Protein AF-A0A356IWR2-F1 (afdb_monomer)

Sequence (362 aa):
PGALGSLYVEGETPTMGATTPDGEPFHFGASISSNVINQALHAAHEAGVTTMDISPGFYANATPDGIAVYTPADSEIDSADQIGMRIEPASAPYIKLMPADGAAGVFAWYDVKLTFDLYKAEWGEYRTLFGVTFNLEVPFEVNSTEDGFLSIGIEQLPIIYITETDATGMILLPPGFINSTLDFFMPAVMPRLAEKLKVVPLPRIYEHTLYMRDFWIAGSGNNNLSLAGDLIPVSVTQAAAAPSTTVEDVVTEDVTVEVESVNELGVVTSNAVTVNNGEVTIDIDGLNPNPDLGFLEYRYRVDGGGWSIWKRRDEIRLSRLLAGEHNVEVCSRTPLLKRELS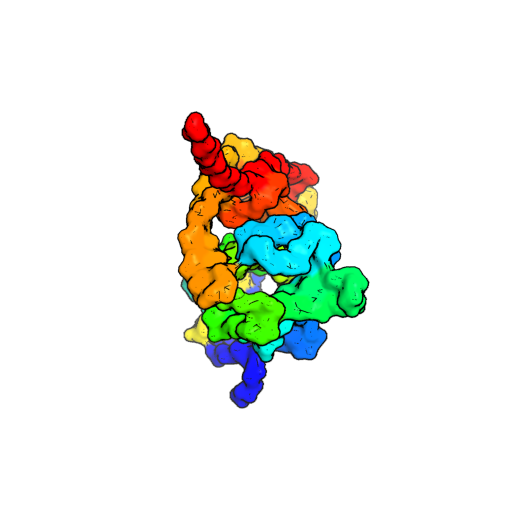CPVVTFTTEVAQEATEEATE

Structure (mmCIF, N/CA/C/O backbone):
data_AF-A0A356IWR2-F1
#
_entry.id   AF-A0A356IWR2-F1
#
loop_
_atom_site.group_PDB
_atom_site.id
_atom_site.type_symbol
_atom_site.label_atom_id
_atom_site.label_alt_id
_atom_site.label_comp_id
_atom_site.label_asym_id
_atom_site.label_entity_id
_atom_site.label_seq_id
_atom_site.pdbx_PDB_ins_code
_atom_site.Cartn_x
_atom_site.Cartn_y
_atom_site.Cartn_z
_atom_site.occupancy
_atom_site.B_iso_or_equiv
_atom_site.auth_seq_id
_atom_site.auth_comp_id
_atom_site.auth_asym_id
_atom_site.auth_atom_id
_atom_site.pdbx_PDB_model_num
ATOM 1 N N . PRO A 1 1 ? -14.595 -26.206 -10.126 1.00 36.72 1 PRO A N 1
ATOM 2 C CA . PRO A 1 1 ? -15.740 -25.353 -9.736 1.00 36.72 1 PRO A CA 1
ATOM 3 C C . PRO A 1 1 ? -16.051 -25.495 -8.236 1.00 36.72 1 PRO A C 1
ATOM 5 O O . PRO A 1 1 ? -16.449 -26.571 -7.804 1.00 36.72 1 PRO A O 1
ATOM 8 N N . GLY A 1 2 ? -15.841 -24.416 -7.472 1.00 43.62 2 GLY A N 1
ATOM 9 C CA . GLY A 1 2 ? -16.416 -24.239 -6.134 1.00 43.62 2 GLY A CA 1
ATOM 10 C C . GLY A 1 2 ? -15.620 -24.803 -4.954 1.00 43.62 2 GLY A C 1
ATOM 11 O O . GLY A 1 2 ? -16.136 -25.653 -4.241 1.00 43.62 2 GLY A O 1
ATOM 12 N N . ALA A 1 3 ? -14.408 -24.301 -4.709 1.00 37.72 3 ALA A N 1
ATOM 13 C CA . ALA A 1 3 ? -13.917 -24.192 -3.335 1.00 37.72 3 ALA A CA 1
ATOM 14 C C . ALA A 1 3 ? -14.179 -22.747 -2.891 1.00 37.72 3 ALA A C 1
ATOM 16 O O . ALA A 1 3 ? -13.686 -21.809 -3.519 1.00 37.72 3 ALA A O 1
ATOM 17 N N . LEU A 1 4 ? -15.035 -22.579 -1.882 1.00 45.06 4 LEU A N 1
ATOM 18 C CA . LEU A 1 4 ? -15.324 -21.297 -1.241 1.00 45.06 4 LEU A CA 1
ATOM 19 C C . LEU A 1 4 ? -14.024 -20.800 -0.596 1.00 45.06 4 LEU A C 1
ATOM 21 O O . LEU A 1 4 ? -13.611 -21.340 0.423 1.00 45.06 4 LEU A O 1
ATOM 25 N N . GLY A 1 5 ? -13.346 -19.837 -1.218 1.00 50.41 5 GLY A N 1
ATOM 26 C CA . GLY A 1 5 ? -12.184 -19.192 -0.602 1.00 50.41 5 GLY A CA 1
ATOM 27 C C . GLY A 1 5 ? -11.155 -18.605 -1.562 1.00 50.41 5 GLY A C 1
ATOM 28 O O . GLY A 1 5 ? -10.452 -17.688 -1.169 1.00 50.41 5 GLY A O 1
ATOM 29 N N . SER A 1 6 ? -11.073 -19.055 -2.819 1.00 57.19 6 SER A N 1
ATOM 30 C CA . SER A 1 6 ? -10.244 -18.374 -3.828 1.00 57.19 6 SER A CA 1
ATOM 31 C C . SER A 1 6 ? -11.121 -17.843 -4.954 1.00 57.19 6 SER A C 1
ATOM 33 O O . SER A 1 6 ? -11.897 -18.589 -5.558 1.00 57.19 6 SER A O 1
ATOM 35 N N . LEU A 1 7 ? -11.028 -16.540 -5.232 1.00 70.81 7 LEU A N 1
ATOM 36 C CA . LEU A 1 7 ? -11.689 -15.957 -6.394 1.00 70.81 7 LEU A CA 1
ATOM 37 C C . LEU A 1 7 ? -11.031 -16.534 -7.654 1.00 70.81 7 LEU A C 1
ATOM 39 O O . LEU A 1 7 ? -9.904 -16.174 -8.000 1.00 70.81 7 LEU A O 1
ATOM 43 N N . TYR A 1 8 ? -11.735 -17.448 -8.318 1.00 78.69 8 TYR A N 1
ATOM 44 C CA . TYR A 1 8 ? -11.334 -18.000 -9.606 1.00 78.69 8 TYR A CA 1
ATOM 45 C C . TYR A 1 8 ? -11.965 -17.199 -10.741 1.00 78.69 8 TYR A C 1
ATOM 47 O O . TYR A 1 8 ? -13.183 -17.017 -10.777 1.00 78.69 8 TYR A O 1
ATOM 55 N N . VAL A 1 9 ? -11.139 -16.781 -11.695 1.00 76.69 9 VAL A N 1
ATOM 56 C CA . VAL A 1 9 ? -11.573 -16.125 -12.929 1.00 76.69 9 VAL A CA 1
ATOM 57 C C . VAL A 1 9 ? -11.125 -16.976 -14.113 1.00 76.69 9 VAL A C 1
ATOM 59 O O . VAL A 1 9 ? -9.930 -17.213 -14.308 1.00 76.69 9 VAL A O 1
ATOM 62 N N . GLU A 1 10 ? -12.086 -17.456 -14.900 1.00 74.56 10 GLU A N 1
ATOM 63 C CA . GLU A 1 10 ? -11.797 -18.146 -16.157 1.00 74.56 10 GLU A CA 1
ATOM 64 C C . GLU A 1 10 ? -11.178 -17.161 -17.157 1.00 74.56 10 GLU A C 1
ATOM 66 O O . GLU A 1 10 ? -11.626 -16.022 -17.291 1.00 74.56 10 GLU A O 1
ATOM 71 N N . GLY A 1 11 ? -10.134 -17.590 -17.860 1.00 69.56 11 GLY A N 1
ATOM 72 C CA . GLY A 1 11 ? -9.541 -16.795 -18.925 1.00 69.56 11 GLY A CA 1
ATOM 73 C C . GLY A 1 11 ? -8.260 -17.407 -19.467 1.00 69.56 11 GLY A C 1
ATOM 74 O O . GLY A 1 11 ? -7.643 -18.274 -18.846 1.00 69.56 11 GLY A O 1
ATOM 75 N N . GLU A 1 12 ? -7.867 -16.946 -20.646 1.00 74.69 12 GLU A N 1
ATOM 76 C CA . GLU A 1 12 ? -6.704 -17.457 -21.366 1.00 74.69 12 GLU A CA 1
ATOM 77 C C . GLU A 1 12 ? -5.400 -16.837 -20.846 1.00 74.69 12 GLU A C 1
ATOM 79 O O . GLU A 1 12 ? -5.387 -15.752 -20.257 1.00 74.69 12 GLU A O 1
ATOM 84 N N . THR A 1 13 ? -4.283 -17.531 -21.063 1.00 76.00 13 THR A N 1
ATOM 85 C CA . THR A 1 13 ? -2.954 -16.936 -20.894 1.00 76.00 13 THR A CA 1
ATOM 86 C C . THR A 1 13 ? -2.694 -16.001 -22.076 1.00 76.00 13 THR A C 1
ATOM 88 O O . THR A 1 13 ? -2.768 -16.457 -23.219 1.00 76.00 13 THR A O 1
ATOM 91 N N . PRO A 1 14 ? -2.394 -14.713 -21.846 1.00 79.50 14 PRO A N 1
ATOM 92 C CA . PRO A 1 14 ? -2.173 -13.770 -22.929 1.00 79.50 14 PRO A CA 1
ATOM 93 C C . PRO A 1 14 ? -0.896 -14.114 -23.701 1.00 79.50 14 PRO A C 1
ATOM 95 O O . PRO A 1 14 ? 0.099 -14.575 -23.137 1.00 79.50 14 PRO A O 1
ATOM 98 N N . THR A 1 15 ? -0.908 -13.855 -25.006 1.00 78.88 15 THR A N 1
ATOM 99 C CA . THR A 1 15 ? 0.301 -13.904 -25.829 1.00 78.88 15 THR A CA 1
ATOM 100 C C . THR A 1 15 ? 1.113 -12.633 -25.622 1.00 78.88 15 THR A C 1
ATOM 102 O O . THR A 1 15 ? 0.621 -11.541 -25.901 1.00 78.88 15 THR A O 1
ATOM 105 N N . MET A 1 16 ? 2.364 -12.774 -25.187 1.00 76.94 16 MET A N 1
ATOM 106 C CA . MET A 1 16 ? 3.299 -11.653 -25.082 1.00 76.94 16 MET A CA 1
ATOM 107 C C . MET A 1 16 ? 4.027 -11.464 -26.417 1.00 76.94 16 MET A C 1
ATOM 109 O O . MET A 1 16 ? 4.630 -12.404 -26.938 1.00 76.94 16 MET A O 1
ATOM 113 N N . GLY A 1 17 ? 3.932 -10.259 -26.983 1.00 79.88 17 GLY A N 1
ATOM 114 C CA . GLY A 1 17 ? 4.703 -9.845 -28.157 1.00 79.88 17 GLY A CA 1
ATOM 115 C C . GLY A 1 17 ? 6.123 -9.405 -27.787 1.00 79.88 17 GLY A C 1
ATOM 116 O O . GLY A 1 17 ? 6.643 -9.776 -26.741 1.00 79.88 17 GLY A O 1
ATOM 117 N N . ALA A 1 18 ? 6.742 -8.591 -28.645 1.00 83.25 18 ALA A N 1
ATOM 118 C CA . ALA A 1 18 ? 8.013 -7.914 -28.349 1.00 83.25 18 ALA A CA 1
ATOM 119 C C . ALA A 1 18 ? 7.822 -6.446 -27.919 1.00 83.25 18 ALA A C 1
ATOM 121 O O . ALA A 1 18 ? 8.801 -5.732 -27.712 1.00 83.25 18 ALA A O 1
ATOM 122 N N . THR A 1 19 ? 6.569 -5.991 -27.846 1.00 86.00 19 THR A N 1
ATOM 123 C CA . THR A 1 19 ? 6.192 -4.610 -27.546 1.00 86.00 19 THR A CA 1
ATOM 124 C C . THR A 1 19 ? 5.038 -4.562 -26.552 1.00 86.00 19 THR A C 1
ATOM 126 O O . THR A 1 19 ? 4.210 -5.480 -26.529 1.00 86.00 19 THR A O 1
ATOM 129 N N . THR A 1 20 ? 4.972 -3.500 -25.751 1.00 83.94 20 THR A N 1
ATOM 130 C CA . THR A 1 20 ? 3.831 -3.188 -24.876 1.00 83.94 20 THR A CA 1
ATOM 131 C C . THR A 1 20 ? 2.566 -2.902 -25.707 1.00 83.94 20 THR A C 1
ATOM 133 O O . THR A 1 20 ? 2.664 -2.778 -26.938 1.00 83.94 20 THR A O 1
ATOM 136 N N . PRO A 1 21 ? 1.370 -2.796 -25.089 1.00 82.94 21 PRO A N 1
ATOM 137 C CA . PRO A 1 21 ? 0.151 -2.376 -25.790 1.00 82.94 21 PRO A CA 1
ATOM 138 C C . PRO A 1 21 ? 0.296 -1.034 -26.524 1.00 82.94 21 PRO A C 1
ATOM 140 O O . PRO A 1 21 ? -0.268 -0.873 -27.605 1.00 82.94 21 PRO A O 1
ATOM 143 N N . ASP A 1 22 ? 1.124 -0.133 -25.990 1.00 83.38 22 ASP A N 1
ATOM 144 C CA . ASP A 1 22 ? 1.430 1.175 -26.582 1.00 83.38 22 ASP A CA 1
ATOM 145 C C . ASP A 1 22 ? 2.528 1.124 -27.660 1.00 83.38 22 ASP A C 1
ATOM 147 O O . ASP A 1 22 ? 2.861 2.136 -28.276 1.00 83.38 22 ASP A O 1
ATOM 151 N N . GLY A 1 23 ? 3.077 -0.062 -27.939 1.00 84.12 23 GLY A N 1
ATOM 152 C CA . GLY A 1 23 ? 4.067 -0.281 -28.994 1.00 84.12 23 GLY A CA 1
ATOM 153 C C . GLY A 1 23 ? 5.524 -0.102 -28.561 1.00 84.12 23 GLY A C 1
ATOM 154 O O . GLY A 1 23 ? 6.414 -0.180 -29.409 1.00 84.12 23 GLY A O 1
ATOM 155 N N . GLU A 1 24 ? 5.796 0.080 -27.268 1.00 85.06 24 GLU A N 1
ATOM 156 C CA . GLU A 1 24 ? 7.160 0.231 -26.755 1.00 85.06 24 GLU A CA 1
ATOM 157 C C . GLU A 1 24 ? 7.890 -1.119 -26.730 1.00 85.06 24 GLU A C 1
ATOM 159 O O . GLU A 1 24 ? 7.362 -2.085 -26.177 1.00 85.06 24 GLU A O 1
ATOM 164 N N . PRO A 1 25 ? 9.101 -1.238 -27.300 1.00 87.31 25 PRO A N 1
ATOM 165 C CA . PRO A 1 25 ? 9.865 -2.478 -27.241 1.00 87.31 25 PRO A CA 1
ATOM 166 C C . PRO A 1 25 ? 10.359 -2.765 -25.817 1.00 87.31 25 PRO A C 1
ATOM 168 O O . PRO A 1 25 ? 10.735 -1.848 -25.087 1.00 87.31 25 PRO A O 1
ATOM 171 N N . PHE A 1 26 ? 10.420 -4.047 -25.451 1.00 87.31 26 PHE A N 1
ATOM 172 C CA . PHE A 1 26 ? 10.947 -4.497 -24.158 1.00 87.31 26 PHE A CA 1
ATOM 173 C C . PHE A 1 26 ? 11.916 -5.676 -24.302 1.00 87.31 26 PHE A C 1
ATOM 175 O O . PHE A 1 26 ? 11.834 -6.463 -25.248 1.00 87.31 26 PHE A O 1
ATOM 182 N N . HIS A 1 27 ? 12.825 -5.838 -23.337 1.00 85.44 27 HIS A N 1
ATOM 183 C CA . HIS A 1 27 ? 13.761 -6.970 -23.307 1.00 85.44 27 HIS A CA 1
ATOM 184 C C . HIS A 1 27 ? 13.149 -8.247 -22.725 1.00 85.44 27 HIS A C 1
ATOM 186 O O . HIS A 1 27 ? 13.526 -9.349 -23.129 1.00 85.44 27 HIS A O 1
ATOM 192 N N . PHE A 1 28 ? 12.222 -8.120 -21.775 1.00 84.00 28 PHE A N 1
ATOM 193 C CA . PHE A 1 28 ? 11.491 -9.256 -21.222 1.00 84.00 28 PHE A CA 1
ATOM 194 C C . PHE A 1 28 ? 10.047 -8.884 -20.882 1.00 84.00 28 PHE A C 1
ATOM 196 O O . PHE A 1 28 ? 9.749 -7.746 -20.520 1.00 84.00 28 PHE A O 1
ATOM 203 N N . GLY A 1 29 ? 9.163 -9.876 -20.981 1.00 82.25 29 GLY A N 1
ATOM 204 C CA . GLY A 1 29 ? 7.764 -9.766 -20.599 1.00 82.25 29 GLY A CA 1
ATOM 205 C C . GLY A 1 29 ? 7.326 -10.995 -19.810 1.00 82.25 29 GLY A C 1
ATOM 206 O O . GLY A 1 29 ? 7.723 -12.117 -20.132 1.00 82.25 29 GLY A O 1
ATOM 207 N N . ALA A 1 30 ? 6.516 -10.789 -18.778 1.00 80.69 30 ALA A N 1
ATOM 208 C CA . ALA A 1 30 ? 5.928 -11.847 -17.966 1.00 80.69 30 ALA A CA 1
ATOM 209 C C . ALA A 1 30 ? 4.434 -11.586 -17.764 1.00 80.69 30 ALA A C 1
ATOM 211 O O . ALA A 1 30 ? 4.002 -10.441 -17.709 1.00 80.69 30 ALA A O 1
ATOM 212 N N . SER A 1 31 ? 3.649 -12.652 -17.630 1.00 83.88 31 SER A N 1
ATOM 213 C CA . SER A 1 31 ? 2.225 -12.567 -17.315 1.00 83.88 31 SER A CA 1
ATOM 214 C C . SER A 1 31 ? 1.910 -13.489 -16.146 1.00 83.88 31 SER A C 1
ATOM 216 O O . SER A 1 31 ? 2.240 -14.676 -16.184 1.00 83.88 31 SER A O 1
ATOM 218 N N . ILE A 1 32 ? 1.264 -12.946 -15.118 1.00 82.88 32 ILE A N 1
ATOM 219 C CA . ILE A 1 32 ? 0.886 -13.661 -13.898 1.00 82.88 32 ILE A CA 1
ATOM 220 C C . ILE A 1 32 ? -0.639 -13.686 -13.810 1.00 82.88 32 ILE A C 1
ATOM 222 O O . ILE A 1 32 ? -1.283 -12.640 -13.806 1.00 82.88 32 ILE A O 1
ATOM 226 N N . SER A 1 33 ? -1.231 -14.878 -13.718 1.00 85.69 33 SER A N 1
ATOM 227 C CA . SER A 1 33 ? -2.680 -15.005 -13.544 1.00 85.69 33 SER A CA 1
ATOM 228 C C . SER A 1 33 ? -3.095 -14.623 -12.123 1.00 85.69 33 SER A C 1
ATOM 230 O O . SER A 1 33 ? -2.482 -15.069 -11.148 1.00 85.69 33 SER A O 1
ATOM 232 N N . SER A 1 34 ? -4.193 -13.876 -11.999 1.00 86.06 34 SER A N 1
ATOM 233 C CA . SER A 1 34 ? -4.833 -13.566 -10.716 1.00 86.06 34 SER A CA 1
ATOM 234 C C . SER A 1 34 ? -5.193 -14.830 -9.935 1.00 86.06 34 SER A C 1
ATOM 236 O O . SER A 1 34 ? -5.109 -14.835 -8.712 1.00 86.06 34 SER A O 1
ATOM 238 N N . ASN A 1 35 ? -5.493 -15.937 -10.625 1.00 85.19 35 ASN A N 1
ATOM 239 C CA . ASN A 1 35 ? -5.788 -17.219 -9.988 1.00 85.19 35 ASN A CA 1
ATOM 240 C C . ASN A 1 35 ? -4.599 -17.754 -9.184 1.00 85.19 35 ASN A C 1
ATOM 242 O O . ASN A 1 35 ? -4.799 -18.307 -8.109 1.00 85.19 35 ASN A O 1
ATOM 246 N N . VAL A 1 36 ? -3.368 -17.582 -9.680 1.00 82.00 36 VAL A N 1
ATOM 247 C CA . VAL A 1 36 ? -2.158 -18.025 -8.967 1.00 82.00 36 VAL A CA 1
ATOM 248 C C . VAL A 1 36 ? -1.978 -17.211 -7.688 1.00 82.00 36 VAL A C 1
ATOM 250 O O . VAL A 1 36 ? -1.680 -17.770 -6.634 1.00 82.00 36 VAL A O 1
ATOM 253 N N . ILE A 1 37 ? -2.220 -15.901 -7.763 1.00 81.50 37 ILE A N 1
ATOM 254 C CA . ILE A 1 37 ? -2.133 -15.004 -6.606 1.00 81.50 37 ILE A CA 1
ATOM 255 C C . ILE A 1 37 ? -3.228 -15.353 -5.587 1.00 81.50 37 ILE A C 1
ATOM 257 O O . ILE A 1 37 ? -2.935 -15.541 -4.410 1.00 81.50 37 ILE A O 1
ATOM 261 N N . ASN A 1 38 ? -4.469 -15.544 -6.039 1.00 85.38 38 ASN A N 1
ATOM 262 C CA . ASN A 1 38 ? -5.598 -15.905 -5.179 1.00 85.38 38 ASN A CA 1
ATOM 263 C C . ASN A 1 38 ? -5.434 -17.289 -4.536 1.00 85.38 38 ASN A C 1
ATOM 265 O O . ASN A 1 38 ? -5.840 -17.483 -3.394 1.00 85.38 38 ASN A O 1
ATOM 269 N N . GLN A 1 39 ? -4.800 -18.244 -5.219 1.00 83.25 39 GLN A N 1
ATOM 270 C CA . GLN A 1 39 ? -4.442 -19.537 -4.627 1.00 83.25 39 GLN A CA 1
ATOM 271 C C . GLN A 1 39 ? -3.374 -19.393 -3.538 1.00 83.25 39 GLN A C 1
ATOM 273 O O . GLN A 1 39 ? -3.481 -20.039 -2.498 1.00 83.25 39 GLN A O 1
ATOM 278 N N . ALA A 1 40 ? -2.370 -18.537 -3.747 1.00 79.62 40 ALA A N 1
ATOM 279 C CA . ALA A 1 40 ? -1.350 -18.271 -2.736 1.00 79.62 40 ALA A CA 1
ATOM 280 C C . ALA A 1 40 ? -1.943 -17.587 -1.492 1.00 79.62 40 ALA A C 1
ATOM 282 O O . ALA A 1 40 ? -1.641 -17.997 -0.372 1.00 79.62 40 ALA A O 1
ATOM 283 N N . LEU A 1 41 ? -2.823 -16.597 -1.680 1.00 81.12 41 LEU A N 1
ATOM 284 C CA . LEU A 1 41 ? -3.536 -15.927 -0.585 1.00 81.12 41 LEU A CA 1
ATOM 285 C C . LEU A 1 41 ? -4.434 -16.898 0.188 1.00 81.12 41 LEU A C 1
ATOM 287 O O . LEU A 1 41 ? -4.432 -16.894 1.418 1.00 81.12 41 LEU A O 1
ATOM 291 N N . HIS A 1 42 ? -5.137 -17.779 -0.523 1.00 83.50 42 HIS A N 1
ATOM 292 C CA . HIS A 1 42 ? -5.945 -18.822 0.096 1.00 83.50 42 HIS A CA 1
ATOM 293 C C . HIS A 1 42 ? -5.100 -19.789 0.936 1.00 83.50 42 HIS A C 1
ATOM 295 O O . HIS A 1 42 ? -5.423 -20.030 2.095 1.00 83.50 42 HIS A O 1
ATOM 301 N N . ALA A 1 43 ? -3.973 -20.269 0.405 1.00 79.75 43 ALA A N 1
ATOM 302 C CA . ALA A 1 43 ? -3.065 -21.137 1.154 1.00 79.75 43 ALA A CA 1
ATOM 303 C C . ALA A 1 43 ? -2.461 -20.436 2.388 1.00 79.75 43 ALA A C 1
ATOM 305 O O . ALA A 1 43 ? -2.299 -21.058 3.436 1.00 79.75 43 ALA A O 1
ATOM 306 N N . ALA A 1 44 ? -2.147 -19.139 2.289 1.00 77.62 44 ALA A N 1
ATOM 307 C CA . ALA A 1 44 ? -1.665 -18.349 3.423 1.00 77.62 44 ALA A CA 1
ATOM 308 C C . ALA A 1 44 ? -2.737 -18.206 4.518 1.00 77.62 44 ALA A C 1
ATOM 310 O O . ALA A 1 44 ? -2.423 -18.304 5.705 1.00 77.62 44 ALA A O 1
ATOM 311 N N . HIS A 1 45 ? -3.998 -18.018 4.123 1.00 82.81 45 HIS A N 1
ATOM 312 C CA . HIS A 1 45 ? -5.131 -17.992 5.044 1.00 82.81 45 HIS A CA 1
ATOM 313 C C . HIS A 1 45 ? -5.330 -19.339 5.749 1.00 82.81 45 HIS A C 1
ATOM 315 O O . HIS A 1 45 ? -5.392 -19.372 6.976 1.00 82.81 45 HIS A O 1
ATOM 321 N N . GLU A 1 46 ? -5.333 -20.453 5.009 1.00 83.12 46 GLU A N 1
ATOM 322 C CA . GLU A 1 46 ? -5.444 -21.798 5.599 1.00 83.12 46 GLU A CA 1
ATOM 323 C C . GLU A 1 46 ? -4.287 -22.123 6.557 1.00 83.12 46 GLU A C 1
ATOM 325 O O . GLU A 1 46 ? -4.462 -22.855 7.530 1.00 83.12 46 GLU A O 1
ATOM 330 N N . ALA A 1 47 ? -3.106 -21.551 6.314 1.00 80.62 47 ALA A N 1
ATOM 331 C CA . ALA A 1 47 ? -1.952 -21.674 7.196 1.00 80.62 47 ALA A CA 1
ATOM 332 C C . ALA A 1 47 ? -2.025 -20.778 8.453 1.00 80.62 47 ALA A C 1
ATOM 334 O O . ALA A 1 47 ? -1.097 -20.804 9.261 1.00 80.62 47 ALA A O 1
ATOM 335 N N . GLY A 1 48 ? -3.083 -19.974 8.620 1.00 77.88 48 GLY A N 1
ATOM 336 C CA . GLY A 1 48 ? -3.240 -19.043 9.743 1.00 77.88 48 GLY A CA 1
ATOM 337 C C . GLY A 1 48 ? -2.341 -17.806 9.656 1.00 77.88 48 GLY A C 1
ATOM 338 O O . GLY A 1 48 ? -2.159 -17.101 10.640 1.00 77.88 48 GLY A O 1
ATOM 339 N N . VAL A 1 49 ? -1.755 -17.509 8.491 1.00 76.31 49 VAL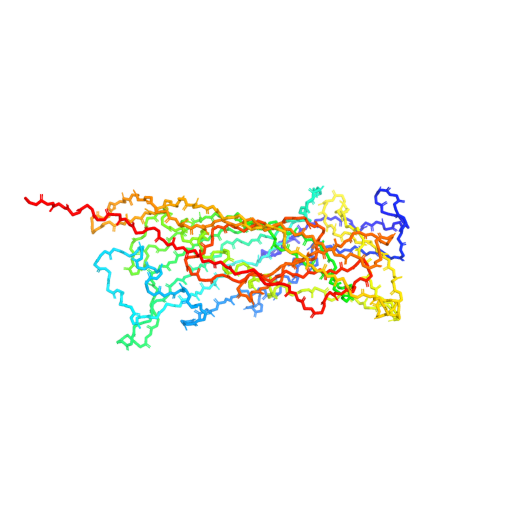 A N 1
ATOM 340 C CA . VAL A 1 49 ? -0.874 -16.334 8.324 1.00 76.31 49 VAL A CA 1
ATOM 341 C C . VAL A 1 49 ? -1.674 -15.029 8.347 1.00 76.31 49 VAL A C 1
ATOM 343 O O . VAL A 1 49 ? -1.133 -13.966 8.639 1.00 76.31 49 VAL A O 1
ATOM 346 N N . THR A 1 50 ? -2.965 -15.102 8.032 1.00 73.00 50 THR A N 1
ATOM 347 C CA . THR A 1 50 ? -3.841 -13.933 7.951 1.00 73.00 50 THR A CA 1
ATOM 348 C C . THR A 1 50 ? -4.493 -13.557 9.284 1.00 73.00 50 THR A C 1
ATOM 350 O O . THR A 1 50 ? -5.173 -12.541 9.344 1.00 73.00 50 THR A O 1
ATOM 353 N N . THR A 1 51 ? -4.330 -14.358 10.340 1.00 76.69 51 THR A N 1
ATOM 354 C CA . THR A 1 51 ? -4.761 -13.993 11.699 1.00 76.69 51 THR A CA 1
ATOM 355 C C . THR A 1 51 ? -3.658 -13.198 12.388 1.00 76.69 51 THR A C 1
ATOM 357 O O . THR A 1 51 ? -2.483 -13.555 12.270 1.00 76.69 51 THR A O 1
ATOM 360 N N . MET A 1 52 ? -4.008 -12.133 13.108 1.00 72.38 52 MET A N 1
ATOM 361 C CA . MET A 1 52 ? -3.029 -11.297 13.812 1.00 72.38 52 MET A CA 1
ATOM 362 C C . MET A 1 52 ? -3.487 -10.986 15.231 1.00 72.38 52 MET A C 1
ATOM 364 O O . MET A 1 52 ? -4.581 -10.464 15.411 1.00 72.38 52 MET A O 1
ATOM 368 N N . ASP A 1 53 ? -2.602 -11.212 16.201 1.00 71.38 53 ASP A N 1
ATOM 369 C CA . ASP A 1 53 ? -2.771 -10.783 17.589 1.00 71.38 53 ASP A CA 1
ATOM 370 C C . ASP A 1 53 ? -1.771 -9.669 17.893 1.00 71.38 53 ASP A C 1
ATOM 372 O O . ASP A 1 53 ? -0.556 -9.838 17.747 1.00 71.38 53 ASP A O 1
ATOM 376 N N . ILE A 1 54 ? -2.278 -8.515 18.312 1.00 66.50 54 ILE A N 1
ATOM 377 C CA . ILE A 1 54 ? -1.484 -7.356 18.703 1.00 66.50 54 ILE A CA 1
ATOM 378 C C . ILE A 1 54 ? -1.597 -7.189 20.212 1.00 66.50 54 ILE A C 1
ATOM 380 O O . ILE A 1 54 ? -2.641 -6.817 20.746 1.00 66.50 54 ILE A O 1
ATOM 384 N N . SER A 1 55 ? -0.493 -7.470 20.898 1.00 61.50 55 SER A N 1
ATOM 385 C CA . SER A 1 55 ? -0.384 -7.281 22.340 1.00 61.50 55 SER A CA 1
ATOM 386 C C . SER A 1 55 ? -0.300 -5.793 22.735 1.00 61.50 55 SER A C 1
ATOM 388 O O . SER A 1 55 ? 0.210 -4.975 21.959 1.00 61.50 55 SER A O 1
ATOM 390 N N . PRO A 1 56 ? -0.723 -5.449 23.964 1.00 57.75 56 PRO A N 1
ATOM 391 C CA . PRO A 1 56 ? -0.594 -4.108 24.531 1.00 57.75 56 PRO A CA 1
ATOM 392 C C . PRO A 1 56 ? 0.847 -3.584 24.501 1.00 57.75 56 PRO A C 1
ATOM 394 O O . PRO A 1 56 ? 1.800 -4.333 24.724 1.00 57.75 56 PRO A O 1
ATOM 397 N N . GLY A 1 57 ? 1.009 -2.286 24.225 1.00 48.50 57 GLY A N 1
ATOM 398 C CA . GLY A 1 57 ? 2.316 -1.617 24.147 1.00 48.50 57 GLY A CA 1
ATOM 399 C C . GLY A 1 57 ? 3.036 -1.736 22.796 1.00 48.50 57 GLY A C 1
ATOM 400 O O . GLY A 1 57 ? 4.102 -1.150 22.621 1.00 48.50 57 GLY A O 1
ATOM 401 N N . PHE A 1 58 ? 2.466 -2.452 21.818 1.00 49.03 58 PHE A N 1
ATOM 402 C CA . PHE A 1 58 ? 3.016 -2.533 20.456 1.00 49.03 58 PHE A CA 1
ATOM 403 C C . PHE A 1 58 ? 2.669 -1.313 19.576 1.00 49.03 58 PHE A C 1
ATOM 405 O O . PHE A 1 58 ? 3.356 -1.030 18.591 1.00 49.03 58 PHE A O 1
ATOM 412 N N . TYR A 1 59 ? 1.615 -0.580 19.939 1.00 49.66 59 TYR A N 1
ATOM 413 C CA . TYR A 1 59 ? 1.326 0.767 19.451 1.00 49.66 59 TYR A CA 1
ATOM 414 C C . TYR A 1 59 ? 1.432 1.725 20.634 1.00 49.66 59 TYR A C 1
ATOM 416 O O . TYR A 1 59 ? 0.661 1.609 21.582 1.00 49.66 59 TYR A O 1
ATOM 424 N N . ALA A 1 60 ? 2.367 2.675 20.567 1.00 49.44 60 ALA A N 1
ATOM 425 C CA . ALA A 1 60 ? 2.544 3.694 21.604 1.00 49.44 60 ALA A CA 1
ATOM 426 C C . ALA A 1 60 ? 1.302 4.590 21.774 1.00 49.44 60 ALA A C 1
ATOM 428 O O . ALA A 1 60 ? 1.116 5.165 22.839 1.00 49.44 60 ALA A O 1
ATOM 429 N N . ASN A 1 61 ? 0.441 4.647 20.750 1.00 48.75 61 ASN A N 1
ATOM 430 C CA . ASN A 1 61 ? -0.732 5.519 20.696 1.00 48.75 61 ASN A CA 1
ATOM 431 C C . ASN A 1 61 ? -2.061 4.761 20.906 1.00 48.75 61 ASN A C 1
ATOM 433 O O . ASN A 1 61 ? -3.112 5.388 20.965 1.00 48.75 61 ASN A O 1
ATOM 437 N N . ALA A 1 62 ? -2.042 3.424 21.030 1.00 54.03 62 ALA A N 1
ATOM 438 C CA . ALA A 1 62 ? -3.216 2.625 21.412 1.00 54.03 62 ALA A CA 1
ATOM 439 C C . ALA A 1 62 ? -3.299 2.520 22.944 1.00 54.03 62 ALA A C 1
ATOM 441 O O . ALA A 1 62 ? -3.224 1.433 23.522 1.00 54.03 62 ALA A O 1
ATOM 442 N N . THR A 1 63 ? -3.342 3.674 23.602 1.00 58.50 63 THR A N 1
ATOM 443 C CA . THR A 1 63 ? -3.427 3.784 25.059 1.00 58.50 63 THR A CA 1
ATOM 444 C C . THR A 1 63 ? -4.884 3.880 25.498 1.00 58.50 63 THR A C 1
ATOM 446 O O . THR A 1 63 ? -5.735 4.291 24.702 1.00 58.50 63 THR A O 1
ATOM 449 N N . PRO A 1 64 ? -5.182 3.559 26.769 1.00 57.94 64 PRO A N 1
ATOM 450 C CA . PRO A 1 64 ? -6.458 3.916 27.366 1.00 57.94 64 PRO A CA 1
ATOM 451 C C . PRO A 1 64 ? -6.794 5.386 27.132 1.00 57.94 64 PRO A C 1
ATOM 453 O O . PRO A 1 64 ? -7.901 5.644 26.711 1.00 57.94 64 PRO A O 1
ATOM 456 N N . ASP A 1 65 ? -5.841 6.318 27.251 1.00 56.56 65 ASP A N 1
ATOM 457 C CA . ASP A 1 65 ? -6.068 7.753 27.007 1.00 56.56 65 ASP A CA 1
ATOM 458 C C . ASP A 1 65 ? -6.470 8.073 25.551 1.00 56.56 65 ASP A C 1
ATOM 460 O O . ASP A 1 65 ? -7.330 8.919 25.311 1.00 56.56 65 ASP A O 1
ATOM 464 N N . GLY A 1 66 ? -5.896 7.368 24.568 1.00 54.03 66 GLY A N 1
ATOM 465 C CA . GLY A 1 66 ? -6.267 7.492 23.153 1.00 54.03 66 GLY A CA 1
ATOM 466 C C . GLY A 1 66 ? -7.647 6.909 22.833 1.00 54.03 66 GLY A C 1
ATOM 467 O O . GLY A 1 66 ? -8.290 7.348 21.884 1.00 54.03 66 GLY A O 1
ATOM 468 N N . ILE A 1 67 ? -8.121 5.953 23.639 1.00 54.19 67 ILE A N 1
ATOM 469 C CA . ILE A 1 67 ? -9.490 5.418 23.581 1.00 54.19 67 ILE A CA 1
ATOM 470 C C . ILE A 1 67 ? -10.432 6.188 24.530 1.00 54.19 67 ILE A C 1
ATOM 472 O O . ILE A 1 67 ? -11.641 6.192 24.314 1.00 54.19 67 ILE A O 1
ATOM 476 N N . ALA A 1 68 ? -9.893 6.907 25.520 1.00 49.34 68 ALA A N 1
ATOM 477 C CA . ALA A 1 68 ? -10.634 7.605 26.568 1.00 49.34 68 ALA A CA 1
ATOM 478 C C . ALA A 1 68 ? -11.373 8.841 26.056 1.00 49.34 68 ALA A C 1
ATOM 480 O O . ALA A 1 68 ? -12.390 9.233 26.623 1.00 49.34 68 ALA A O 1
ATOM 481 N N . VAL A 1 69 ? -10.921 9.402 24.929 1.00 46.75 69 VAL A N 1
ATOM 482 C CA . VAL A 1 69 ? -11.689 10.374 24.126 1.00 46.75 69 VAL A CA 1
ATOM 483 C C . VAL A 1 69 ? -13.071 9.812 23.743 1.00 46.75 69 VAL A C 1
ATOM 485 O O . VAL A 1 69 ? -14.003 10.566 23.471 1.00 46.75 69 VAL A O 1
ATOM 488 N N . TYR A 1 70 ? -13.218 8.485 23.749 1.00 49.56 70 TYR A N 1
ATOM 489 C CA . TYR A 1 70 ? -14.350 7.755 23.194 1.00 49.56 70 TYR A CA 1
ATOM 490 C C . TYR A 1 70 ? -15.037 6.819 24.209 1.00 49.56 70 TYR A C 1
ATOM 492 O O . TYR A 1 70 ? -16.000 6.133 23.860 1.00 49.56 70 TYR A O 1
ATOM 500 N N . THR A 1 71 ? -14.585 6.784 25.468 1.00 46.91 71 THR A N 1
ATOM 501 C CA . THR A 1 71 ? -15.263 6.056 26.551 1.00 46.91 71 THR A CA 1
ATOM 502 C C . THR A 1 71 ? -16.301 6.930 27.257 1.00 46.91 71 THR A C 1
ATOM 504 O O . THR A 1 71 ? -16.033 8.105 27.512 1.00 46.91 71 THR A O 1
ATOM 507 N N . PRO A 1 72 ? -17.461 6.376 27.656 1.00 49.16 72 PRO A N 1
ATOM 508 C CA . PRO A 1 72 ? -18.360 7.046 28.594 1.00 49.16 72 PRO A CA 1
ATOM 509 C C . PRO A 1 72 ? -17.613 7.443 29.877 1.00 49.16 72 PRO A C 1
ATOM 511 O O . PRO A 1 72 ? -16.715 6.722 30.309 1.00 49.16 72 PRO A O 1
ATOM 514 N N . ALA A 1 73 ? -18.018 8.548 30.512 1.00 46.62 73 ALA A N 1
ATOM 515 C CA . ALA A 1 73 ? -17.397 9.068 31.739 1.00 46.62 73 ALA A CA 1
ATOM 516 C C . ALA A 1 73 ? -17.356 8.056 32.908 1.00 46.62 73 ALA A C 1
ATOM 518 O O . ALA A 1 73 ? -16.549 8.213 33.820 1.00 46.62 73 ALA A O 1
ATOM 519 N N . ASP A 1 74 ? -18.182 7.008 32.846 1.00 51.16 74 ASP A N 1
ATOM 520 C CA . ASP A 1 74 ? -18.303 5.946 33.850 1.00 51.16 74 ASP A CA 1
ATOM 521 C C . ASP A 1 74 ? -17.654 4.617 33.417 1.00 51.16 74 ASP A C 1
ATOM 523 O O . ASP A 1 74 ? -17.891 3.573 34.028 1.00 51.16 74 ASP A O 1
ATOM 527 N N . SER A 1 75 ? -16.861 4.606 32.339 1.00 56.41 75 SER A N 1
ATOM 528 C CA . SER A 1 75 ? -16.153 3.388 31.943 1.00 56.41 75 SER A CA 1
ATOM 529 C C . SER A 1 75 ? -15.084 3.047 32.985 1.00 56.41 75 SER A C 1
ATOM 531 O O . SER A 1 75 ? -14.266 3.892 33.337 1.00 56.41 75 SER A O 1
ATOM 533 N N . GLU A 1 76 ? -15.055 1.801 33.464 1.00 61.06 76 GLU A N 1
ATOM 534 C CA . GLU A 1 76 ? -14.018 1.314 34.386 1.00 61.06 76 GLU A CA 1
ATOM 535 C C . GLU A 1 76 ? -12.651 1.129 33.686 1.00 61.06 76 GLU A C 1
ATOM 537 O O . GLU A 1 76 ? -11.937 0.184 34.004 1.00 61.06 76 GLU A O 1
ATOM 542 N N . ILE A 1 77 ? -12.305 1.913 32.665 1.00 66.00 77 ILE A N 1
ATOM 543 C CA . ILE A 1 77 ? -11.035 1.773 31.943 1.00 66.00 77 ILE A CA 1
ATOM 544 C C . ILE A 1 77 ? -10.050 2.782 32.525 1.00 66.00 77 ILE A C 1
ATOM 546 O O . ILE A 1 77 ? -10.195 3.987 32.327 1.00 66.00 77 ILE A O 1
ATOM 550 N N . ASP A 1 78 ? -9.048 2.284 33.243 1.00 65.25 78 ASP A N 1
ATOM 551 C CA . ASP A 1 78 ? -8.019 3.121 33.855 1.00 65.25 78 ASP A CA 1
ATOM 552 C C . ASP A 1 78 ? -6.847 3.347 32.890 1.00 65.25 78 ASP A C 1
ATOM 554 O O . ASP A 1 78 ? -6.525 2.506 32.050 1.00 65.25 78 ASP A O 1
ATOM 558 N N . SER A 1 79 ? -6.114 4.451 33.063 1.00 66.44 79 SER A N 1
ATOM 559 C CA . SER A 1 79 ? -4.906 4.749 32.271 1.00 66.44 79 SER A CA 1
ATOM 560 C C . SER A 1 79 ? -3.783 3.711 32.419 1.00 66.44 79 SER A C 1
ATOM 562 O O . SER A 1 79 ? -2.867 3.653 31.599 1.00 66.44 79 SER A O 1
ATOM 564 N N . ALA A 1 80 ? -3.858 2.867 33.453 1.00 68.50 80 ALA A N 1
ATOM 565 C CA . ALA A 1 80 ? -2.949 1.748 33.684 1.00 68.50 80 ALA A CA 1
ATOM 566 C C . ALA A 1 80 ? -3.354 0.453 32.951 1.00 68.50 80 ALA A C 1
ATOM 568 O O . ALA A 1 80 ? -2.569 -0.503 32.943 1.00 68.50 80 ALA A O 1
ATOM 569 N N . ASP A 1 81 ? -4.552 0.403 32.364 1.00 72.75 81 ASP A N 1
ATOM 570 C CA . ASP A 1 81 ? -5.052 -0.780 31.674 1.00 72.75 81 ASP A CA 1
ATOM 571 C C . ASP A 1 81 ? -4.373 -0.989 30.316 1.00 72.75 81 ASP A C 1
ATOM 573 O O . ASP A 1 81 ? -3.756 -0.103 29.721 1.00 72.75 81 ASP A O 1
ATOM 577 N N . GLN A 1 82 ? -4.468 -2.218 29.821 1.00 73.25 82 GLN A N 1
ATOM 578 C CA . GLN A 1 82 ? -3.771 -2.654 28.624 1.00 73.25 82 GLN A CA 1
ATOM 579 C C . GLN A 1 82 ? -4.755 -3.072 27.538 1.00 73.25 82 GLN A C 1
ATOM 581 O O . GLN A 1 82 ? -5.603 -3.931 27.763 1.00 73.25 82 GLN A O 1
ATOM 586 N N . ILE A 1 83 ? -4.609 -2.502 26.342 1.00 71.69 83 ILE A N 1
ATOM 587 C CA . ILE A 1 83 ? -5.510 -2.765 25.217 1.00 71.69 83 ILE A CA 1
ATOM 588 C C . ILE A 1 83 ? -4.787 -3.625 24.184 1.00 71.69 83 ILE A C 1
ATOM 590 O O . ILE A 1 83 ? -3.733 -3.259 23.660 1.00 71.69 83 ILE A O 1
ATOM 594 N N . GLY A 1 84 ? -5.343 -4.807 23.947 1.00 72.06 84 GLY A N 1
ATOM 595 C CA . GLY A 1 84 ? -4.964 -5.722 22.885 1.00 72.06 84 GLY A CA 1
ATOM 596 C C . GLY A 1 84 ? -5.938 -5.626 21.717 1.00 72.06 84 GLY A C 1
ATOM 597 O O . GLY A 1 84 ? -7.084 -5.198 21.861 1.00 72.06 84 GLY A O 1
ATOM 598 N N . MET A 1 85 ? -5.479 -6.041 20.546 1.00 75.88 85 MET A N 1
ATOM 599 C CA . MET A 1 85 ? -6.285 -6.063 19.332 1.00 75.88 85 MET A CA 1
ATOM 600 C C . MET A 1 85 ? -6.059 -7.380 18.609 1.00 75.88 85 MET A C 1
ATOM 602 O O . MET A 1 85 ? -4.931 -7.865 18.547 1.00 75.88 85 MET A O 1
ATOM 606 N N . ARG A 1 86 ? -7.110 -7.953 18.038 1.00 79.25 86 ARG A N 1
ATOM 607 C CA . ARG A 1 86 ? -7.034 -9.233 17.339 1.00 79.25 86 ARG A CA 1
ATOM 608 C C . ARG A 1 86 ? -7.851 -9.203 16.059 1.00 79.25 86 ARG A C 1
ATOM 610 O O . ARG A 1 86 ? -8.959 -8.676 16.032 1.00 79.25 86 ARG A O 1
ATOM 617 N N . ILE A 1 87 ? -7.258 -9.730 14.994 1.00 80.75 87 ILE A N 1
ATOM 618 C CA . ILE A 1 87 ? -7.831 -9.808 13.653 1.00 80.75 87 ILE A CA 1
ATOM 619 C C . ILE A 1 87 ? -8.039 -11.286 13.321 1.00 80.75 87 ILE A C 1
ATOM 621 O O . ILE A 1 87 ? -7.078 -12.041 13.153 1.00 80.75 87 ILE A O 1
ATOM 625 N N . GLU A 1 88 ? -9.304 -11.677 13.210 1.00 83.19 88 GLU A N 1
ATOM 626 C CA . GLU A 1 88 ? -9.788 -13.036 12.966 1.00 83.19 88 GLU A CA 1
ATOM 627 C C . GLU A 1 88 ? -10.645 -13.055 11.686 1.00 83.19 88 GLU A C 1
ATOM 629 O O . GLU A 1 88 ? -11.870 -12.953 11.724 1.00 83.19 88 GLU A O 1
ATOM 634 N N . PRO A 1 89 ? -10.018 -13.143 10.510 1.00 82.12 89 PRO A N 1
ATOM 635 C CA . PRO A 1 89 ? -10.731 -13.211 9.241 1.00 82.12 89 PRO A CA 1
ATOM 636 C C . PRO A 1 89 ? -11.493 -14.530 9.076 1.00 82.12 89 PRO A C 1
ATOM 638 O O . PRO A 1 89 ? -10.913 -15.603 9.244 1.00 82.12 89 PRO A O 1
ATOM 641 N N . ALA A 1 90 ? -12.764 -14.470 8.674 1.00 85.06 90 ALA A N 1
ATOM 642 C CA . ALA A 1 90 ? -13.550 -15.670 8.372 1.00 85.06 90 ALA A CA 1
ATOM 643 C C . ALA A 1 90 ? -13.293 -16.221 6.958 1.00 85.06 90 ALA A C 1
ATOM 645 O O . ALA A 1 90 ? -13.586 -17.385 6.681 1.00 85.06 90 ALA A O 1
ATOM 646 N N . SER A 1 91 ? -12.756 -1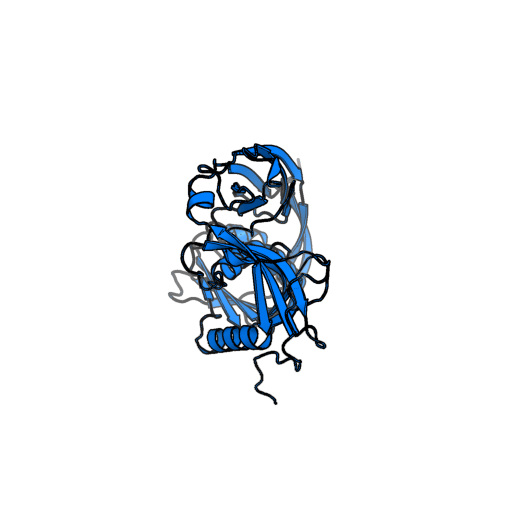5.391 6.058 1.00 83.75 91 SER A N 1
ATOM 647 C CA . SER A 1 91 ? -12.464 -15.764 4.675 1.00 83.75 91 SER A CA 1
ATOM 648 C C . SER A 1 91 ? -11.050 -15.367 4.253 1.00 83.75 91 SER A C 1
ATOM 650 O O . SER A 1 91 ? -10.420 -14.483 4.843 1.00 83.75 91 SER A O 1
ATOM 652 N N . ALA A 1 92 ? -10.537 -16.031 3.216 1.00 84.00 92 ALA A N 1
ATOM 653 C CA . ALA A 1 92 ? -9.254 -15.671 2.635 1.00 84.00 92 ALA A CA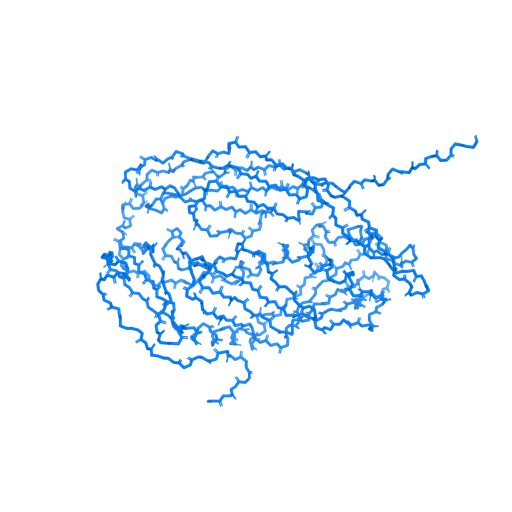 1
ATOM 654 C C . ALA A 1 92 ? -9.363 -14.355 1.844 1.00 84.00 92 ALA A C 1
ATOM 656 O O . ALA A 1 92 ? -10.351 -14.148 1.130 1.00 84.00 92 ALA A O 1
ATOM 657 N N . PRO A 1 93 ? -8.340 -13.488 1.907 1.00 85.38 93 PRO A N 1
ATOM 658 C CA . PRO A 1 93 ? -8.281 -12.326 1.041 1.00 85.38 93 PRO A CA 1
ATOM 659 C C . PRO A 1 93 ? -8.075 -12.745 -0.417 1.00 85.38 93 PRO A C 1
ATOM 661 O O . PRO A 1 93 ? -7.544 -13.820 -0.716 1.00 85.38 93 PRO A O 1
ATOM 664 N N . TYR A 1 94 ? -8.450 -11.868 -1.339 1.00 86.19 94 TYR A N 1
ATOM 665 C CA . TYR A 1 94 ? -8.281 -12.088 -2.769 1.00 86.19 94 TYR A CA 1
ATOM 666 C C . TYR A 1 94 ? -7.954 -10.785 -3.497 1.00 86.19 94 TYR A C 1
ATOM 668 O O . TYR A 1 94 ? -8.185 -9.688 -2.997 1.00 86.19 94 TYR A O 1
ATOM 676 N N . ILE A 1 95 ? -7.428 -10.908 -4.711 1.00 85.69 95 ILE A N 1
ATOM 677 C CA . ILE A 1 95 ? -7.248 -9.791 -5.629 1.00 85.69 95 ILE A CA 1
ATOM 678 C C . ILE A 1 95 ? -8.207 -9.887 -6.812 1.00 85.69 95 ILE A C 1
ATOM 680 O O . ILE A 1 95 ? -8.522 -10.971 -7.322 1.00 85.69 95 ILE A O 1
ATOM 684 N N . LYS A 1 96 ? -8.609 -8.718 -7.297 1.00 87.06 96 LYS A N 1
ATOM 685 C CA . LYS A 1 96 ? -9.315 -8.535 -8.559 1.00 87.06 96 LYS A CA 1
ATOM 686 C C . LYS A 1 96 ? -8.573 -7.498 -9.387 1.00 87.06 96 LYS A C 1
ATOM 688 O O . LYS A 1 96 ? -8.424 -6.360 -8.960 1.00 87.06 96 LYS A O 1
ATOM 693 N N . LEU A 1 97 ? -8.115 -7.891 -10.570 1.00 86.75 97 LEU A N 1
ATOM 694 C CA . LEU A 1 97 ? -7.438 -6.980 -11.489 1.00 86.75 97 LEU A CA 1
ATOM 695 C C . LEU A 1 97 ? -8.459 -6.086 -12.196 1.00 86.75 97 LEU A C 1
ATOM 697 O O . LEU A 1 97 ? -9.577 -6.521 -12.496 1.00 86.75 97 LEU A O 1
ATOM 701 N N . MET A 1 98 ? -8.077 -4.837 -12.454 1.00 83.00 98 MET A N 1
ATOM 702 C CA . MET A 1 98 ? -8.938 -3.843 -13.097 1.00 83.00 98 MET A CA 1
ATOM 703 C C . MET A 1 98 ? -8.185 -3.153 -14.239 1.00 83.00 98 MET A C 1
ATOM 705 O O . MET A 1 98 ? -7.035 -2.778 -14.053 1.00 83.00 98 MET A O 1
ATOM 709 N N . PRO A 1 99 ? -8.804 -2.957 -15.415 1.00 67.62 99 PRO A N 1
ATOM 710 C CA . PRO A 1 99 ? -8.126 -2.431 -16.604 1.00 67.62 99 PRO A CA 1
ATOM 711 C C . PRO A 1 99 ? -7.939 -0.895 -16.593 1.00 67.62 99 PRO A C 1
ATOM 713 O O . PRO A 1 99 ? -7.998 -0.279 -17.650 1.00 67.62 99 PRO A O 1
ATOM 716 N N . ALA A 1 100 ? -7.794 -0.257 -15.427 1.00 58.66 100 ALA A N 1
ATOM 717 C CA . ALA A 1 100 ? -7.812 1.206 -15.303 1.00 58.66 100 ALA A CA 1
ATOM 718 C C . ALA A 1 100 ? -6.406 1.838 -15.240 1.00 58.66 100 ALA A C 1
ATOM 720 O O . ALA A 1 100 ? -5.483 1.243 -14.688 1.00 58.66 100 ALA A O 1
ATOM 721 N N . ASP A 1 101 ? -6.285 3.077 -15.738 1.00 54.91 101 ASP A N 1
ATOM 722 C CA . ASP A 1 101 ? -5.122 3.956 -15.542 1.00 54.91 101 ASP A CA 1
ATOM 723 C C . ASP A 1 101 ? -5.049 4.387 -14.068 1.00 54.91 101 ASP A C 1
ATOM 725 O O . ASP A 1 101 ? -5.776 5.280 -13.626 1.00 54.91 101 ASP A O 1
ATOM 729 N N . GLY A 1 102 ? -4.216 3.709 -13.279 1.00 64.00 102 GLY A N 1
ATOM 730 C CA . GLY A 1 102 ? -4.019 3.992 -11.857 1.00 64.00 102 GLY A CA 1
ATOM 731 C C . GLY A 1 102 ? -3.750 2.719 -11.061 1.00 64.00 102 GLY A C 1
ATOM 732 O O . GLY A 1 102 ? -2.630 2.215 -11.044 1.00 64.00 102 GLY A O 1
ATOM 733 N N . ALA A 1 103 ? -4.780 2.186 -10.399 1.00 70.50 103 ALA A N 1
ATOM 734 C CA . ALA A 1 103 ? -4.668 0.953 -9.625 1.00 70.50 103 ALA A CA 1
ATOM 735 C C . ALA A 1 103 ? -4.681 -0.286 -10.537 1.00 70.50 103 ALA A C 1
ATOM 737 O O . ALA A 1 103 ? -5.595 -0.473 -11.341 1.00 70.50 103 ALA A O 1
ATOM 738 N N . ALA A 1 104 ? -3.717 -1.187 -10.339 1.00 76.69 104 ALA A N 1
ATOM 739 C CA . ALA A 1 104 ? -3.650 -2.472 -11.039 1.00 76.69 104 ALA A CA 1
ATOM 740 C C . ALA A 1 104 ? -4.820 -3.403 -10.660 1.00 76.69 104 ALA A C 1
ATOM 742 O O . ALA A 1 104 ? -5.176 -4.334 -11.391 1.00 76.69 104 ALA A O 1
ATOM 743 N N . GLY A 1 105 ? -5.433 -3.163 -9.503 1.00 84.25 105 GLY A N 1
ATOM 744 C CA . GLY A 1 105 ? -6.587 -3.907 -9.042 1.00 84.25 105 GLY A CA 1
ATOM 745 C C . GLY A 1 105 ? -7.020 -3.507 -7.642 1.00 84.25 105 GLY A C 1
ATOM 746 O O . GLY A 1 105 ? -6.574 -2.505 -7.088 1.00 84.25 105 GLY A O 1
ATOM 747 N N . VAL A 1 106 ? -7.895 -4.329 -7.077 1.00 85.38 106 VAL A N 1
ATOM 748 C CA . VAL A 1 106 ? -8.353 -4.239 -5.691 1.00 85.38 106 VAL A CA 1
ATOM 749 C C . VAL A 1 106 ? -7.913 -5.490 -4.951 1.00 85.38 106 VAL A C 1
ATOM 751 O O . VAL A 1 106 ? -8.114 -6.606 -5.436 1.00 85.38 106 VAL A O 1
ATOM 754 N N . PHE A 1 107 ? -7.317 -5.297 -3.782 1.00 84.56 107 PHE A N 1
ATOM 755 C CA . PHE A 1 107 ? -7.176 -6.306 -2.747 1.00 84.56 107 PHE A CA 1
ATOM 756 C C . PHE A 1 107 ? -8.434 -6.243 -1.888 1.00 84.56 107 PHE A C 1
ATOM 758 O O . PHE A 1 107 ? -8.729 -5.205 -1.302 1.00 84.56 107 PHE A O 1
ATOM 765 N N . ALA A 1 108 ? -9.193 -7.326 -1.845 1.00 85.38 108 ALA A N 1
ATOM 766 C CA . ALA A 1 108 ? -10.447 -7.399 -1.122 1.00 85.38 108 ALA A CA 1
ATOM 767 C C . ALA A 1 108 ? -10.376 -8.482 -0.050 1.00 85.38 108 ALA A C 1
ATOM 769 O O . ALA A 1 108 ? -9.797 -9.555 -0.251 1.00 85.38 108 ALA A O 1
ATOM 770 N N . TRP A 1 109 ? -10.985 -8.197 1.093 1.00 86.00 109 TRP A N 1
ATOM 771 C CA . TRP A 1 109 ? -11.026 -9.103 2.221 1.00 86.00 109 TRP A CA 1
ATOM 772 C C . TRP A 1 109 ? -12.357 -8.988 2.940 1.00 86.00 109 TRP A C 1
ATOM 774 O O . TRP A 1 109 ? -12.698 -7.931 3.462 1.00 86.00 109 TRP A O 1
ATOM 784 N N . TYR A 1 110 ? -13.133 -10.065 2.917 1.00 87.12 110 TYR A N 1
ATOM 785 C CA . TYR A 1 110 ? -14.492 -10.061 3.437 1.00 87.12 110 TYR A CA 1
ATOM 786 C C . TYR A 1 110 ? -14.592 -10.801 4.765 1.00 87.12 110 TYR A C 1
ATOM 788 O O . TYR A 1 110 ? -13.816 -11.724 5.036 1.00 87.12 110 TYR A O 1
ATOM 796 N N . ASP A 1 111 ? -15.568 -10.384 5.567 1.00 84.69 111 ASP A N 1
ATOM 797 C CA . ASP A 1 111 ? -15.880 -10.956 6.874 1.00 84.69 111 ASP A CA 1
ATOM 798 C C . ASP A 1 111 ? -14.658 -10.967 7.811 1.00 84.69 111 ASP A C 1
ATOM 800 O O . ASP A 1 111 ? -14.315 -11.972 8.444 1.00 84.69 111 ASP A O 1
ATOM 804 N N . VAL A 1 112 ? -13.952 -9.835 7.862 1.00 83.56 112 VAL A N 1
ATOM 805 C CA . VAL A 1 112 ? -12.813 -9.631 8.758 1.00 83.56 112 VAL A CA 1
ATOM 806 C C . VAL A 1 112 ? -13.339 -9.242 10.128 1.00 83.56 112 VAL A C 1
ATOM 808 O O . VAL A 1 112 ? -13.911 -8.163 10.279 1.00 83.56 112 VAL A O 1
ATOM 811 N N . LYS A 1 113 ? -13.135 -10.102 11.130 1.00 86.06 113 LYS A N 1
ATOM 812 C CA . LYS A 1 113 ? -13.462 -9.776 12.517 1.00 86.06 113 LYS A CA 1
ATOM 813 C C . LYS A 1 113 ? -12.280 -9.075 13.177 1.00 86.06 113 LYS A C 1
ATOM 815 O O . LYS A 1 113 ? -11.183 -9.624 13.231 1.00 86.06 113 LYS A O 1
ATOM 820 N N . LEU A 1 114 ? -12.510 -7.879 13.697 1.00 82.00 114 LEU A N 1
ATOM 821 C CA . LEU A 1 114 ? -11.579 -7.132 14.533 1.00 82.00 114 LEU A CA 1
ATOM 822 C C . LEU A 1 114 ? -12.151 -7.046 15.943 1.00 82.00 114 LEU A C 1
ATOM 824 O O . LEU A 1 114 ? -13.264 -6.557 16.131 1.00 82.00 114 LEU A O 1
ATOM 828 N N . THR A 1 115 ? -11.395 -7.508 16.929 1.00 81.00 115 THR A N 1
ATOM 829 C CA . THR A 1 115 ? -11.773 -7.456 18.343 1.00 81.00 115 THR A CA 1
ATOM 830 C C . THR A 1 115 ? -10.774 -6.634 19.131 1.00 81.00 115 THR A C 1
ATOM 832 O O . THR A 1 115 ? -9.562 -6.808 18.978 1.00 81.00 115 THR A O 1
ATOM 835 N N . PHE A 1 116 ? -11.290 -5.779 20.006 1.00 77.62 116 PHE A N 1
ATOM 836 C CA . PHE A 1 116 ? -10.503 -5.062 20.998 1.00 77.62 116 PHE A CA 1
ATOM 837 C C . PHE A 1 116 ? -10.679 -5.752 22.342 1.00 77.62 116 PHE A C 1
ATOM 839 O O . PHE A 1 116 ? -11.802 -5.960 22.804 1.00 77.62 116 PHE A O 1
ATOM 846 N N . ASP A 1 117 ? -9.565 -6.110 22.962 1.00 79.06 117 ASP A N 1
ATOM 847 C CA . ASP A 1 117 ? -9.529 -6.843 24.217 1.00 79.06 117 ASP A CA 1
ATOM 848 C C . ASP A 1 117 ? -8.875 -5.971 25.301 1.00 79.06 117 ASP A C 1
ATOM 850 O O . ASP A 1 117 ? -7.796 -5.421 25.095 1.00 79.06 117 ASP A O 1
ATOM 854 N N . LEU A 1 118 ? -9.504 -5.852 26.469 1.00 79.31 118 LEU A N 1
ATOM 855 C CA . LEU A 1 118 ? -8.942 -5.182 27.640 1.00 79.31 118 LEU A CA 1
ATOM 856 C C . LEU A 1 118 ? -8.314 -6.207 28.574 1.00 79.31 118 LEU A C 1
ATOM 858 O O . LEU A 1 118 ? -8.937 -7.210 28.932 1.00 79.31 118 LEU A O 1
ATOM 862 N N . TYR A 1 119 ? -7.103 -5.917 29.019 1.00 77.62 119 TYR A N 1
ATOM 863 C CA . TYR A 1 119 ? -6.454 -6.612 30.112 1.00 77.62 119 TYR A CA 1
ATOM 864 C C . TYR A 1 119 ? -6.382 -5.699 31.329 1.00 77.62 119 TYR A C 1
ATOM 866 O O . TYR A 1 119 ? -5.741 -4.646 31.293 1.00 77.62 119 TYR A O 1
ATOM 874 N N . LYS A 1 120 ? -6.979 -6.168 32.427 1.00 80.19 120 LYS A N 1
ATOM 875 C CA . LYS A 1 120 ? -6.767 -5.615 33.764 1.00 80.19 120 LYS A CA 1
ATOM 876 C C . LYS A 1 120 ? -5.909 -6.566 34.579 1.00 80.19 120 LYS A C 1
ATOM 878 O O . LYS A 1 120 ? -6.128 -7.782 34.570 1.00 80.19 120 LYS A O 1
ATOM 883 N N . ALA A 1 121 ? -4.982 -6.010 35.355 1.00 79.12 121 ALA A N 1
ATOM 884 C CA . ALA A 1 121 ? -4.134 -6.797 36.251 1.00 79.12 121 ALA A CA 1
ATOM 885 C C . ALA A 1 121 ? -4.954 -7.645 37.244 1.00 79.12 121 ALA A C 1
ATOM 887 O O . ALA A 1 121 ? -4.538 -8.742 37.608 1.00 79.12 121 ALA A O 1
ATOM 888 N N . GLU A 1 122 ? -6.132 -7.157 37.638 1.00 81.75 122 GLU A N 1
ATOM 889 C CA . GLU A 1 122 ? -7.063 -7.840 38.541 1.00 81.75 122 GLU A CA 1
ATOM 890 C C . GLU A 1 122 ? -7.749 -9.055 37.906 1.00 81.75 122 GLU A C 1
ATOM 892 O O . GLU A 1 122 ? -8.092 -10.007 38.607 1.00 81.75 122 GLU A O 1
ATOM 897 N N . TRP A 1 123 ? -7.951 -9.038 36.585 1.00 82.94 123 TRP A N 1
ATOM 898 C CA . TRP A 1 123 ? -8.592 -10.134 35.856 1.00 82.94 123 TRP A CA 1
ATOM 899 C C . TRP A 1 123 ? -7.605 -11.253 35.539 1.00 82.94 123 TRP A C 1
ATOM 901 O O . TRP A 1 123 ? -7.988 -12.421 35.517 1.00 82.94 123 TRP A O 1
ATOM 911 N N . GLY A 1 124 ? -6.338 -10.907 35.293 1.00 78.75 124 GLY A N 1
ATOM 912 C CA . GLY A 1 124 ? -5.314 -11.867 34.874 1.00 78.75 124 GLY A CA 1
ATOM 913 C C . GLY A 1 124 ? -5.570 -12.486 33.492 1.00 78.75 124 GLY A C 1
ATOM 914 O O . GLY A 1 124 ? -4.858 -13.405 33.094 1.00 78.75 124 GLY A O 1
ATOM 915 N N . GLU A 1 125 ? -6.563 -11.985 32.756 1.00 81.19 125 GLU A N 1
ATOM 916 C CA . GLU A 1 125 ? -6.974 -12.442 31.430 1.00 81.19 125 GLU A CA 1
ATOM 917 C C . GLU A 1 125 ? -7.459 -11.261 30.577 1.00 81.19 125 GLU A C 1
ATOM 919 O O . GLU A 1 125 ? -7.891 -10.232 31.103 1.00 81.19 125 GLU A O 1
ATOM 924 N N . TYR A 1 126 ? -7.390 -11.426 29.256 1.00 79.19 126 TYR A N 1
ATOM 925 C CA . TYR A 1 126 ? -7.966 -10.489 28.294 1.00 79.19 126 TYR A CA 1
ATOM 926 C C . TYR A 1 126 ? -9.468 -10.727 28.169 1.00 79.19 126 TYR A C 1
ATOM 928 O O . TYR A 1 126 ? -9.911 -11.872 28.048 1.00 79.19 126 TYR A O 1
ATOM 936 N N . ARG A 1 127 ? -10.246 -9.646 28.157 1.00 80.12 127 ARG A N 1
ATOM 937 C CA . ARG A 1 127 ? -11.695 -9.682 27.942 1.00 80.12 127 ARG A CA 1
ATOM 938 C C . ARG A 1 127 ? -12.085 -8.749 26.815 1.00 80.12 127 ARG A C 1
ATOM 940 O O . ARG A 1 127 ? -11.633 -7.610 26.774 1.00 80.12 127 ARG A O 1
ATOM 947 N N . THR A 1 128 ? -12.954 -9.217 25.930 1.00 78.31 128 THR A N 1
ATOM 948 C CA . THR A 1 128 ? -13.380 -8.442 24.765 1.00 78.31 128 THR A CA 1
ATOM 949 C C . THR A 1 128 ? -14.206 -7.231 25.185 1.00 78.31 128 THR A C 1
ATOM 951 O O . THR A 1 128 ? -15.265 -7.358 25.803 1.00 78.31 128 THR A O 1
ATOM 954 N N . LEU A 1 129 ? -13.706 -6.044 24.844 1.00 73.31 129 LEU A N 1
ATOM 955 C CA . LEU A 1 129 ? -14.421 -4.780 24.987 1.00 73.31 129 LEU A CA 1
ATOM 956 C C . LEU A 1 129 ? -15.535 -4.695 23.958 1.00 73.31 129 LEU A C 1
ATOM 958 O O . LEU A 1 129 ? -16.686 -4.485 24.321 1.00 73.31 129 LEU A O 1
ATOM 962 N N . PHE A 1 130 ? -15.177 -4.888 22.691 1.00 73.94 130 PHE A N 1
ATOM 963 C CA . PHE A 1 130 ? -16.098 -4.929 21.567 1.00 73.94 130 PHE A CA 1
ATOM 964 C C . PHE A 1 130 ? -15.447 -5.603 20.358 1.00 73.94 130 PHE A C 1
ATOM 966 O O . PHE A 1 130 ? -14.223 -5.751 20.279 1.00 73.94 130 PHE A O 1
ATOM 973 N N . GLY A 1 131 ? -16.283 -5.987 19.398 1.00 78.06 131 GLY A N 1
ATOM 974 C CA . GLY A 1 131 ? -15.855 -6.530 18.118 1.00 78.06 131 GLY A CA 1
ATOM 975 C C . GLY A 1 131 ? -16.631 -5.921 16.959 1.00 78.06 131 GLY A C 1
ATOM 976 O O . GLY A 1 131 ? -17.782 -5.513 17.103 1.00 78.06 131 GLY A O 1
ATOM 977 N N . VAL A 1 132 ? -16.002 -5.879 15.794 1.00 78.94 132 VAL A N 1
ATOM 978 C CA . VAL A 1 132 ? -16.627 -5.476 14.536 1.00 78.94 132 VAL A CA 1
ATOM 979 C C . VAL A 1 132 ? -16.264 -6.470 13.448 1.00 78.94 132 VAL A C 1
ATOM 981 O O . VAL A 1 132 ? -15.127 -6.930 13.377 1.00 78.94 132 VAL A O 1
ATOM 984 N N . THR A 1 133 ? -17.229 -6.781 12.593 1.00 83.88 133 THR A N 1
ATOM 985 C CA . THR A 1 133 ? -16.998 -7.504 11.345 1.00 83.88 133 THR A CA 1
ATOM 986 C C . THR A 1 133 ? -17.155 -6.534 10.187 1.00 83.88 133 THR A C 1
ATOM 988 O O . THR A 1 133 ? -18.142 -5.795 10.114 1.00 83.88 133 THR A O 1
ATOM 991 N N . PHE A 1 134 ? -16.173 -6.511 9.291 1.00 81.94 134 PHE A N 1
ATOM 992 C CA . PHE A 1 134 ? -16.180 -5.620 8.140 1.00 81.94 134 PHE A CA 1
ATOM 993 C C . PHE A 1 134 ? -15.640 -6.291 6.881 1.00 81.94 134 PHE A C 1
ATOM 995 O O . PHE A 1 134 ? -14.890 -7.267 6.920 1.00 81.94 134 PHE A O 1
ATOM 1002 N N . ASN A 1 135 ? -16.015 -5.707 5.751 1.00 83.56 135 ASN A N 1
ATOM 1003 C CA . ASN A 1 135 ? -15.423 -5.957 4.453 1.00 83.56 135 ASN A CA 1
ATOM 1004 C C . ASN A 1 135 ? -14.450 -4.829 4.129 1.00 83.56 135 ASN A C 1
ATOM 1006 O O . ASN A 1 135 ? -14.743 -3.657 4.362 1.00 83.56 135 ASN A O 1
ATOM 1010 N N . LEU A 1 136 ? -13.306 -5.199 3.577 1.00 83.31 136 LEU A N 1
ATOM 1011 C CA . LEU A 1 136 ? -12.210 -4.318 3.223 1.00 83.31 136 LEU A CA 1
ATOM 1012 C C . LEU A 1 136 ? -11.956 -4.410 1.723 1.00 83.31 136 LEU A C 1
ATOM 1014 O O . LEU A 1 136 ? -11.792 -5.509 1.195 1.00 83.31 136 LEU A O 1
ATOM 1018 N N . GLU A 1 137 ? -11.854 -3.271 1.052 1.00 84.25 137 GLU A N 1
ATOM 1019 C CA . GLU A 1 137 ? -11.410 -3.181 -0.335 1.00 84.25 137 GLU A CA 1
ATOM 1020 C C . GLU A 1 137 ? -10.343 -2.107 -0.472 1.00 84.25 137 GLU A C 1
ATOM 1022 O O . GLU A 1 137 ? -10.535 -0.961 -0.080 1.00 84.25 137 GLU A O 1
ATOM 1027 N N . VAL A 1 138 ? -9.195 -2.479 -1.025 1.00 81.00 138 VAL A N 1
ATOM 1028 C CA . VAL A 1 138 ? -8.024 -1.613 -1.077 1.00 81.00 138 VAL A CA 1
ATOM 1029 C C . VAL A 1 138 ? -7.459 -1.605 -2.486 1.00 81.00 138 VAL A C 1
ATOM 1031 O O . VAL A 1 138 ? -6.979 -2.643 -2.954 1.00 81.00 138 VAL A O 1
ATOM 1034 N N . PRO A 1 139 ? -7.498 -0.463 -3.186 1.00 82.06 139 PRO A N 1
ATOM 1035 C CA . PRO A 1 139 ? -6.810 -0.329 -4.456 1.00 82.06 139 PRO A CA 1
ATOM 1036 C C . PRO A 1 139 ? -5.310 -0.558 -4.261 1.00 82.06 139 PRO A C 1
ATOM 1038 O O . PRO A 1 139 ? -4.698 0.017 -3.357 1.00 82.06 139 PRO A O 1
ATOM 1041 N N . PHE A 1 140 ? -4.721 -1.401 -5.105 1.00 79.06 140 PHE A N 1
ATOM 1042 C CA . PHE A 1 140 ? -3.282 -1.627 -5.101 1.00 79.06 140 PHE A CA 1
ATOM 1043 C C . PHE A 1 140 ? -2.652 -1.236 -6.432 1.00 79.06 140 PHE A C 1
ATOM 1045 O O . PHE A 1 140 ? -3.230 -1.385 -7.511 1.00 79.06 140 PHE A O 1
ATOM 1052 N N . GLU A 1 141 ? -1.418 -0.776 -6.331 1.00 77.75 141 GLU A N 1
ATOM 1053 C CA . GLU A 1 141 ? -0.536 -0.449 -7.437 1.00 77.75 141 GLU A CA 1
ATOM 1054 C C . GLU A 1 141 ? 0.598 -1.475 -7.499 1.00 77.75 141 GLU A C 1
ATOM 1056 O O . GLU A 1 141 ? 0.904 -2.167 -6.524 1.00 77.75 141 GLU A O 1
ATOM 1061 N N . VAL A 1 142 ? 1.220 -1.603 -8.664 1.00 75.19 142 VAL A N 1
ATOM 1062 C CA . VAL A 1 142 ? 2.313 -2.548 -8.894 1.00 75.19 142 VAL A CA 1
ATOM 1063 C C . VAL A 1 142 ? 3.524 -1.777 -9.398 1.00 75.19 142 VAL A C 1
ATOM 1065 O O . VAL A 1 142 ? 3.408 -0.948 -10.293 1.00 75.19 142 VAL A O 1
ATOM 1068 N N . ASN A 1 143 ? 4.698 -2.047 -8.831 1.00 70.62 143 ASN A N 1
ATOM 1069 C CA . ASN A 1 143 ? 5.955 -1.432 -9.252 1.00 70.62 143 ASN A CA 1
ATOM 1070 C C . ASN A 1 143 ? 7.134 -2.418 -9.130 1.00 70.62 143 ASN A C 1
ATOM 1072 O O . ASN A 1 143 ? 6.952 -3.585 -8.785 1.00 70.62 143 ASN A O 1
ATOM 1076 N N . SER A 1 144 ? 8.357 -1.960 -9.401 1.00 69.81 144 SER A N 1
ATOM 1077 C CA . SER A 1 144 ? 9.601 -2.691 -9.172 1.00 69.81 144 SER A CA 1
ATOM 1078 C C . SER A 1 144 ? 10.395 -2.150 -7.979 1.00 69.81 144 SER A C 1
ATOM 1080 O O . SER A 1 144 ? 10.442 -0.946 -7.722 1.00 69.81 144 SER A O 1
ATOM 1082 N N . THR A 1 145 ? 11.063 -3.032 -7.236 1.00 67.50 145 THR A N 1
ATOM 1083 C CA . THR A 1 145 ? 11.996 -2.657 -6.160 1.00 67.50 145 THR A CA 1
ATOM 1084 C C . THR A 1 145 ? 13.362 -2.218 -6.705 1.00 67.50 145 THR A C 1
ATOM 1086 O O . THR A 1 145 ? 13.626 -2.291 -7.901 1.00 67.50 145 THR A O 1
ATOM 1089 N N . GLU A 1 146 ? 14.259 -1.782 -5.813 1.00 60.97 146 GLU A N 1
ATOM 1090 C CA . GLU A 1 146 ? 15.666 -1.444 -6.117 1.00 60.97 146 GLU A CA 1
ATOM 1091 C C . GLU A 1 146 ? 16.430 -2.612 -6.775 1.00 60.97 146 GLU A C 1
ATOM 1093 O O . GLU A 1 146 ? 17.308 -2.410 -7.607 1.00 60.97 146 GLU A O 1
ATOM 1098 N N . ASP A 1 147 ? 16.057 -3.844 -6.432 1.00 61.88 147 ASP A N 1
ATOM 1099 C CA . ASP A 1 147 ? 16.655 -5.075 -6.951 1.00 61.88 147 ASP A CA 1
ATOM 1100 C C . ASP A 1 147 ? 15.932 -5.629 -8.191 1.00 61.88 147 ASP A C 1
ATOM 1102 O O . ASP A 1 147 ? 16.279 -6.713 -8.674 1.00 61.88 147 ASP A O 1
ATOM 1106 N N . GLY A 1 148 ? 14.917 -4.919 -8.692 1.00 60.66 148 GLY A N 1
ATOM 1107 C CA . GLY A 1 148 ? 14.110 -5.358 -9.827 1.00 60.66 148 GLY A CA 1
ATOM 1108 C C . GLY A 1 148 ? 13.053 -6.417 -9.498 1.00 60.66 148 GLY A C 1
ATOM 1109 O O . GLY A 1 148 ? 12.629 -7.165 -10.377 1.00 60.66 148 GLY A O 1
ATOM 1110 N N . PHE A 1 149 ? 12.636 -6.531 -8.234 1.00 66.31 149 PHE A N 1
ATOM 1111 C CA . PHE A 1 149 ? 11.557 -7.443 -7.832 1.00 66.31 149 PHE A CA 1
ATOM 1112 C C . PHE A 1 149 ? 10.183 -6.789 -7.962 1.00 66.31 149 PHE A C 1
ATOM 1114 O O . PHE A 1 149 ? 10.082 -5.571 -7.882 1.00 66.31 149 PHE A O 1
ATOM 1121 N N . LEU A 1 150 ? 9.123 -7.590 -8.096 1.00 68.94 150 LEU A N 1
ATOM 1122 C CA . LEU A 1 150 ? 7.751 -7.088 -8.130 1.00 68.94 150 LEU A CA 1
ATOM 1123 C C . LEU A 1 150 ? 7.331 -6.603 -6.738 1.00 68.94 150 LEU A C 1
ATOM 1125 O O . LEU A 1 150 ? 7.325 -7.377 -5.780 1.00 68.94 150 LEU A O 1
ATOM 1129 N N . SER A 1 151 ? 6.946 -5.337 -6.637 1.00 70.88 151 SER A N 1
ATOM 1130 C CA . SER A 1 151 ? 6.401 -4.726 -5.429 1.00 70.88 151 SER A CA 1
ATOM 1131 C C . SER A 1 151 ? 4.927 -4.419 -5.631 1.00 70.88 151 SER A C 1
ATOM 1133 O O . SER A 1 151 ? 4.551 -3.848 -6.650 1.00 70.88 151 SER A O 1
ATOM 1135 N N . ILE A 1 152 ? 4.107 -4.754 -4.642 1.00 72.31 152 ILE A N 1
ATOM 1136 C CA . ILE A 1 152 ? 2.712 -4.322 -4.572 1.00 72.31 152 ILE A CA 1
ATOM 1137 C C . ILE A 1 152 ? 2.654 -3.173 -3.567 1.00 72.31 152 ILE A C 1
ATOM 1139 O O . ILE A 1 152 ? 3.206 -3.284 -2.473 1.00 72.31 152 ILE A O 1
ATOM 1143 N N . GLY A 1 153 ? 2.053 -2.060 -3.971 1.00 68.94 153 GLY A N 1
ATOM 1144 C CA . GLY A 1 153 ? 1.868 -0.865 -3.160 1.00 68.94 153 GLY A CA 1
ATOM 1145 C C . GLY A 1 153 ? 0.408 -0.652 -2.832 1.00 68.94 153 GLY A C 1
ATOM 1146 O O . GLY A 1 153 ? -0.448 -0.796 -3.696 1.00 68.94 153 GLY A O 1
ATOM 1147 N N . ILE A 1 154 ? 0.136 -0.279 -1.591 1.00 70.25 154 ILE A N 1
ATOM 1148 C CA . ILE A 1 154 ? -1.167 0.208 -1.154 1.00 70.25 154 ILE A CA 1
ATOM 1149 C C . ILE A 1 154 ? -0.941 1.659 -0.755 1.00 70.25 154 ILE A C 1
ATOM 1151 O O . ILE A 1 154 ? -0.354 1.925 0.290 1.00 70.25 154 ILE A O 1
ATOM 1155 N N . GLU A 1 155 ? -1.324 2.586 -1.627 1.00 67.19 155 GLU A N 1
ATOM 1156 C CA . GLU A 1 155 ? -1.163 4.026 -1.379 1.00 67.19 155 GLU A CA 1
ATOM 1157 C C . GLU A 1 155 ? -2.508 4.756 -1.269 1.00 67.19 155 GLU A C 1
ATOM 1159 O O . GLU A 1 155 ? -2.553 5.903 -0.836 1.00 67.19 155 GLU A O 1
ATOM 1164 N N . GLN A 1 156 ? -3.611 4.093 -1.624 1.00 67.62 156 GLN A N 1
ATOM 1165 C CA . GLN A 1 156 ? -4.957 4.646 -1.500 1.00 67.62 156 GLN A CA 1
ATOM 1166 C C . GLN A 1 156 ? -5.605 4.183 -0.198 1.00 67.62 156 GLN A C 1
ATOM 1168 O O . GLN A 1 156 ? -5.349 3.073 0.279 1.00 67.62 156 GLN A O 1
ATOM 1173 N N . LEU A 1 157 ? -6.465 5.039 0.362 1.00 65.44 157 LEU A N 1
ATOM 1174 C CA . LEU A 1 157 ? -7.235 4.684 1.545 1.00 65.44 157 LEU A CA 1
ATOM 1175 C C . LEU A 1 157 ? -8.144 3.484 1.242 1.00 65.44 157 LEU A C 1
ATOM 1177 O O . LEU A 1 157 ? -8.772 3.437 0.179 1.00 65.44 157 LEU A O 1
ATOM 1181 N N . PRO A 1 158 ? -8.218 2.512 2.163 1.00 69.31 158 PRO A N 1
ATOM 1182 C CA . PRO A 1 158 ? -9.141 1.403 2.030 1.00 69.31 158 PRO A CA 1
ATOM 1183 C C . PRO A 1 158 ? -10.593 1.887 2.087 1.00 69.31 158 PRO A C 1
ATOM 1185 O O . PRO A 1 158 ? -10.937 2.779 2.860 1.00 69.31 158 PRO A O 1
ATOM 1188 N N . ILE A 1 159 ? -11.459 1.234 1.324 1.00 76.06 159 ILE A N 1
ATOM 1189 C CA . ILE A 1 159 ? -12.907 1.315 1.481 1.00 76.06 159 ILE A CA 1
ATOM 1190 C C . ILE A 1 159 ? -13.320 0.220 2.462 1.00 76.06 159 ILE A C 1
ATOM 1192 O O . ILE A 1 159 ? -12.974 -0.950 2.284 1.00 76.06 159 ILE A O 1
ATOM 1196 N N . ILE A 1 160 ? -14.059 0.600 3.502 1.00 74.25 160 ILE A N 1
ATOM 1197 C CA . ILE A 1 160 ? -14.478 -0.306 4.568 1.00 74.25 160 ILE A CA 1
ATOM 1198 C C . ILE A 1 160 ? -15.994 -0.287 4.672 1.00 74.25 160 ILE A C 1
ATOM 1200 O O . ILE A 1 160 ? -16.617 0.772 4.717 1.00 74.25 160 ILE A O 1
ATOM 1204 N N . TYR A 1 161 ? -16.580 -1.476 4.744 1.00 77.44 161 TYR A N 1
ATOM 1205 C CA . TYR A 1 161 ? -18.007 -1.657 4.952 1.00 77.44 161 TYR A CA 1
ATOM 1206 C C . TYR A 1 161 ? -18.233 -2.528 6.178 1.00 77.44 161 TYR A C 1
ATOM 1208 O O . TYR A 1 161 ? -17.974 -3.730 6.142 1.00 77.44 161 TYR A O 1
ATOM 1216 N N . ILE A 1 162 ? -18.731 -1.932 7.258 1.00 76.94 162 ILE A N 1
ATOM 1217 C CA . ILE A 1 162 ? -19.130 -2.680 8.450 1.00 76.94 162 ILE A CA 1
ATOM 1218 C C . ILE A 1 162 ? -20.357 -3.523 8.123 1.00 76.94 162 ILE A C 1
ATOM 1220 O O . ILE A 1 162 ? -21.366 -3.008 7.638 1.00 76.94 162 ILE A O 1
ATOM 1224 N N . THR A 1 163 ? -20.271 -4.817 8.408 1.00 80.06 163 THR A N 1
ATOM 1225 C CA . THR A 1 163 ? -21.367 -5.767 8.200 1.00 80.06 163 THR A CA 1
ATOM 1226 C C . THR A 1 163 ? -22.056 -6.135 9.505 1.00 80.06 163 THR A C 1
ATOM 1228 O O . THR A 1 163 ? -23.276 -6.299 9.519 1.00 80.06 163 THR A O 1
ATOM 1231 N N . GLU A 1 164 ? -21.307 -6.225 10.605 1.00 79.56 164 GLU A N 1
ATOM 1232 C CA . GLU A 1 164 ? -21.836 -6.618 11.910 1.00 79.56 1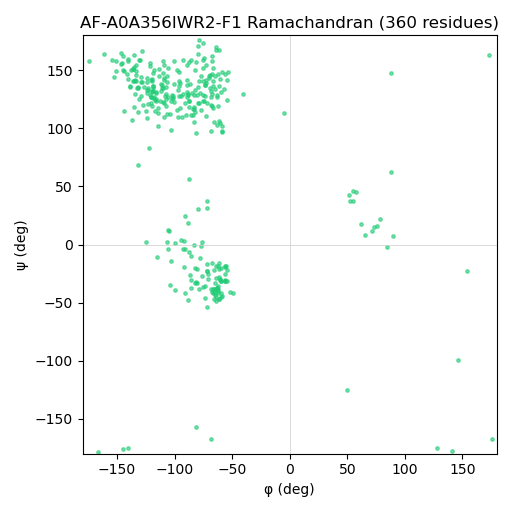64 GLU A CA 1
ATOM 1233 C C . GLU A 1 164 ? -21.039 -5.987 13.053 1.00 79.56 164 GLU A C 1
ATOM 1235 O O . GLU A 1 164 ? -19.832 -5.766 12.951 1.00 79.56 164 GLU A O 1
ATOM 1240 N N . THR A 1 165 ? -21.719 -5.721 14.163 1.00 72.75 165 THR A N 1
ATOM 1241 C CA . THR A 1 165 ? -21.128 -5.176 15.383 1.00 72.75 165 THR A CA 1
ATOM 1242 C C . THR A 1 165 ? -21.443 -6.116 16.543 1.00 72.75 165 THR A C 1
ATOM 1244 O O . THR A 1 165 ? -22.582 -6.553 16.722 1.00 72.75 165 THR A O 1
ATOM 1247 N N . ASP A 1 166 ? -20.420 -6.479 17.312 1.00 69.25 166 ASP A N 1
ATOM 1248 C CA . ASP A 1 166 ? -20.562 -7.407 18.429 1.00 69.25 166 ASP A CA 1
ATOM 1249 C C . ASP A 1 166 ? -21.084 -6.658 19.660 1.00 69.25 166 ASP A C 1
ATOM 1251 O O . ASP A 1 166 ? -20.330 -6.041 20.414 1.00 69.25 166 ASP A O 1
ATOM 1255 N N . ALA A 1 167 ? -22.401 -6.717 19.856 1.00 61.62 167 ALA A N 1
ATOM 1256 C CA . ALA A 1 167 ? -23.088 -6.117 20.998 1.00 61.62 167 ALA A CA 1
ATOM 1257 C C . ALA A 1 167 ? -22.925 -6.914 22.309 1.00 61.62 167 ALA A C 1
ATOM 1259 O O . ALA A 1 167 ? -23.539 -6.555 23.314 1.00 61.62 167 ALA A O 1
ATOM 1260 N N . THR A 1 168 ? -22.157 -8.013 22.311 1.00 62.19 168 THR A N 1
ATOM 1261 C CA . THR A 1 168 ? -21.911 -8.836 23.511 1.00 62.19 168 THR A CA 1
ATOM 1262 C C . THR A 1 168 ? -20.658 -8.430 24.286 1.00 62.19 168 THR A C 1
ATOM 1264 O O . THR A 1 168 ? -20.393 -8.984 25.355 1.00 62.19 168 THR A O 1
ATOM 1267 N N . GLY A 1 169 ? -19.908 -7.455 23.767 1.00 61.03 169 GLY A N 1
ATOM 1268 C CA . GLY A 1 169 ? -18.767 -6.851 24.444 1.00 61.03 169 GLY A CA 1
ATOM 1269 C C . GLY A 1 169 ? -19.140 -6.111 25.736 1.00 61.03 169 GLY A C 1
ATOM 1270 O O . GLY A 1 169 ? -20.309 -5.857 26.026 1.00 61.03 169 GLY A O 1
ATOM 1271 N N . MET A 1 170 ? -18.127 -5.761 26.534 1.00 60.00 170 MET A N 1
ATOM 1272 C CA . MET A 1 170 ? -18.307 -5.048 27.809 1.00 60.00 170 MET A CA 1
ATOM 1273 C C . MET A 1 170 ? -18.929 -3.649 27.653 1.00 60.00 170 MET A C 1
ATOM 1275 O O . MET A 1 170 ? -19.442 -3.112 28.633 1.00 60.00 170 MET A O 1
ATOM 1279 N N . ILE A 1 171 ? -18.904 -3.068 26.448 1.00 60.38 171 ILE A N 1
ATOM 1280 C CA . ILE A 1 171 ? -19.487 -1.756 26.145 1.00 60.38 171 ILE A CA 1
ATOM 1281 C C . ILE A 1 171 ? -20.498 -1.839 24.995 1.00 60.38 171 ILE A C 1
ATOM 1283 O O . ILE A 1 171 ? -20.279 -2.525 23.997 1.00 60.38 171 ILE A O 1
ATOM 1287 N N . LEU A 1 172 ? -21.610 -1.110 25.128 1.00 55.34 172 LEU A N 1
ATOM 1288 C CA . LEU A 1 172 ? -22.597 -0.957 24.062 1.00 55.34 172 LEU A CA 1
ATOM 1289 C C . LEU A 1 172 ? -22.132 0.161 23.122 1.00 55.34 172 LEU A C 1
ATOM 1291 O O . LEU A 1 172 ? -22.007 1.307 23.551 1.00 55.34 172 LEU A O 1
ATOM 1295 N N . LEU A 1 173 ? -21.882 -0.161 21.853 1.00 59.38 173 LEU A N 1
ATOM 1296 C CA . LEU A 1 173 ? -21.364 0.802 20.881 1.00 59.38 173 LEU A CA 1
ATOM 1297 C C . LEU A 1 173 ? -22.422 1.219 19.856 1.00 59.38 173 LEU A C 1
ATOM 1299 O O . LEU A 1 173 ? -23.118 0.355 19.311 1.00 59.38 173 LEU A O 1
ATOM 1303 N N . PRO A 1 174 ? -22.533 2.519 19.539 1.00 56.72 174 PRO A N 1
ATOM 1304 C CA . PRO A 1 174 ? -23.373 2.978 18.450 1.00 56.72 174 PRO A CA 1
ATOM 1305 C C . PRO A 1 174 ? -22.691 2.671 17.100 1.00 56.72 174 PRO A C 1
ATOM 1307 O O . PRO A 1 174 ? -21.462 2.619 17.016 1.00 56.72 174 PRO A O 1
ATOM 1310 N N . PRO A 1 175 ? -23.450 2.464 16.012 1.00 52.09 175 PRO A N 1
ATOM 1311 C CA . PRO A 1 175 ? -22.872 2.142 14.706 1.00 52.09 175 PRO A CA 1
ATOM 1312 C C . PRO A 1 175 ? -21.905 3.198 14.137 1.00 52.09 175 PRO A C 1
ATOM 1314 O O . PRO A 1 175 ? -20.972 2.823 13.427 1.00 52.09 175 PRO A O 1
ATOM 1317 N N . GLY A 1 176 ? -22.087 4.493 14.426 1.00 52.47 176 GLY A N 1
ATOM 1318 C CA . GLY A 1 176 ? -21.181 5.539 13.939 1.00 52.47 176 GLY A CA 1
ATOM 1319 C C . GLY A 1 176 ? -19.835 5.543 14.665 1.00 52.47 176 GLY A C 1
ATOM 1320 O O . GLY A 1 176 ? -18.816 5.650 13.995 1.00 52.47 176 GLY A O 1
ATOM 1321 N N . PHE A 1 177 ? -19.790 5.253 15.971 1.00 56.00 177 PHE A N 1
ATOM 1322 C CA . PHE A 1 177 ? -18.534 5.035 16.720 1.00 56.00 177 PHE A CA 1
ATOM 1323 C C . PHE A 1 177 ? -17.622 3.994 16.056 1.00 56.00 177 PHE A C 1
ATOM 1325 O O . PHE A 1 177 ? -16.402 4.155 15.999 1.00 56.00 177 PHE A O 1
ATOM 1332 N N . ILE A 1 178 ? -18.205 2.909 15.544 1.00 57.84 178 ILE A N 1
ATOM 1333 C CA . ILE A 1 178 ? -17.436 1.811 14.952 1.00 57.84 178 ILE A CA 1
ATOM 1334 C C . ILE A 1 178 ? -16.911 2.214 13.568 1.00 57.84 178 ILE A C 1
ATOM 1336 O O . ILE A 1 178 ? -15.768 1.892 13.240 1.00 57.84 178 ILE A O 1
ATOM 1340 N N . ASN A 1 179 ? -17.689 2.985 12.796 1.00 54.69 179 ASN A N 1
ATOM 1341 C CA . ASN A 1 179 ? -17.208 3.593 11.552 1.00 54.69 179 ASN A CA 1
ATOM 1342 C C . ASN A 1 179 ? -16.038 4.556 11.826 1.00 54.69 179 ASN A C 1
ATOM 1344 O O . ASN A 1 179 ? -14.995 4.419 11.190 1.00 54.69 179 ASN A O 1
ATOM 1348 N N . SER A 1 180 ? -16.154 5.436 12.831 1.00 54.38 180 SER A N 1
ATOM 1349 C CA . SER A 1 180 ? -15.085 6.369 13.228 1.00 54.38 180 SER A CA 1
ATOM 1350 C C . SER A 1 180 ? -13.825 5.643 13.714 1.00 54.38 180 SER A C 1
ATOM 1352 O O . SER A 1 180 ? -12.709 6.020 13.365 1.00 54.38 180 SER A O 1
ATOM 1354 N N . THR A 1 181 ? -13.985 4.556 14.476 1.00 56.72 181 THR A N 1
ATOM 1355 C CA . THR A 1 181 ? -12.868 3.726 14.961 1.00 56.72 181 THR A CA 1
ATOM 1356 C C . THR A 1 181 ? -12.125 3.064 13.797 1.00 56.72 181 THR A C 1
ATOM 1358 O O . THR A 1 181 ? -10.896 3.092 13.743 1.00 56.72 181 THR A O 1
ATOM 1361 N N . LEU A 1 182 ? -12.838 2.486 12.829 1.00 59.00 182 LEU A N 1
ATOM 1362 C CA . LEU A 1 182 ? -12.199 1.866 11.663 1.00 59.00 182 LEU A CA 1
ATOM 1363 C C . LEU A 1 182 ? -11.508 2.899 10.767 1.00 59.00 182 LEU A C 1
ATOM 1365 O O . LEU A 1 182 ? -10.397 2.641 10.305 1.00 59.00 182 LEU A O 1
ATOM 1369 N N . ASP A 1 183 ? -12.104 4.079 10.597 1.00 53.62 183 ASP A N 1
ATOM 1370 C CA . ASP A 1 183 ? -11.491 5.206 9.886 1.00 53.62 183 ASP A CA 1
ATOM 1371 C C . ASP A 1 183 ? -10.190 5.700 10.546 1.00 53.62 183 ASP A C 1
ATOM 1373 O O . ASP A 1 183 ? -9.304 6.202 9.848 1.00 53.62 183 ASP A O 1
ATOM 1377 N N . PHE A 1 184 ? -10.060 5.519 11.864 1.00 53.28 184 PHE A N 1
ATOM 1378 C CA . PHE A 1 184 ? -8.934 5.973 12.685 1.00 53.28 184 PHE A CA 1
ATOM 1379 C C . PHE A 1 184 ? -7.805 4.936 12.818 1.00 53.28 184 PHE A C 1
ATOM 1381 O O . PHE A 1 184 ? -6.626 5.273 12.728 1.00 53.28 184 PHE A O 1
ATOM 1388 N N . PHE A 1 185 ? -8.131 3.651 12.998 1.00 56.12 185 PHE A N 1
ATOM 1389 C CA . PHE A 1 185 ? -7.122 2.604 13.227 1.00 56.12 185 PHE A CA 1
ATOM 1390 C C . PHE A 1 185 ? -6.551 2.005 11.936 1.00 56.12 185 PHE A C 1
ATOM 1392 O O . PHE A 1 185 ? -5.414 1.521 11.915 1.00 56.12 185 PHE A O 1
ATOM 1399 N N . MET A 1 186 ? -7.299 2.032 10.835 1.00 59.53 186 MET A N 1
ATOM 1400 C CA . MET A 1 186 ? -6.882 1.366 9.598 1.00 59.53 186 MET A CA 1
ATOM 1401 C C . MET A 1 186 ? -5.669 2.001 8.909 1.00 59.53 186 MET A C 1
ATOM 1403 O O . MET A 1 186 ? -4.801 1.234 8.484 1.00 59.53 186 MET A O 1
ATOM 1407 N N . PRO A 1 187 ? -5.493 3.336 8.870 1.00 53.03 187 PRO A N 1
ATOM 1408 C CA . PRO A 1 187 ? -4.246 3.946 8.399 1.00 53.03 187 PRO A CA 1
ATOM 1409 C C . PRO A 1 187 ? -2.996 3.468 9.161 1.00 53.03 187 PRO A C 1
ATOM 1411 O O . PRO A 1 187 ? -1.911 3.437 8.587 1.00 53.03 187 PRO A O 1
ATOM 1414 N N . ALA A 1 188 ? -3.136 3.020 10.416 1.00 55.12 188 ALA A N 1
ATOM 1415 C CA . ALA A 1 188 ? -2.034 2.483 11.219 1.00 55.12 188 ALA A CA 1
ATOM 1416 C C . ALA A 1 188 ? -1.776 0.979 10.991 1.00 55.12 188 ALA A C 1
ATOM 1418 O O . ALA A 1 188 ? -0.637 0.514 11.121 1.00 55.12 188 ALA A O 1
ATOM 1419 N N . VAL A 1 189 ? -2.812 0.196 10.670 1.00 56.84 189 VAL A N 1
ATOM 1420 C CA . VAL A 1 189 ? -2.718 -1.261 10.441 1.00 56.84 189 VAL A CA 1
ATOM 1421 C C . VAL A 1 189 ? -2.331 -1.582 8.993 1.00 56.84 189 VAL A C 1
ATOM 1423 O O . VAL A 1 189 ? -1.528 -2.487 8.746 1.00 56.84 189 VAL A O 1
ATOM 1426 N N . MET A 1 190 ? -2.845 -0.814 8.029 1.00 59.62 190 MET A N 1
ATOM 1427 C CA . MET A 1 190 ? -2.661 -1.050 6.593 1.00 59.62 190 MET A CA 1
ATOM 1428 C C . MET A 1 190 ? -1.195 -1.057 6.134 1.00 59.62 190 MET A C 1
ATOM 1430 O O . MET A 1 190 ? -0.821 -1.993 5.422 1.00 59.62 190 MET A O 1
ATOM 1434 N N . PRO A 1 191 ? -0.319 -0.128 6.570 1.00 56.16 191 PRO A N 1
ATOM 1435 C CA . PRO A 1 191 ? 1.09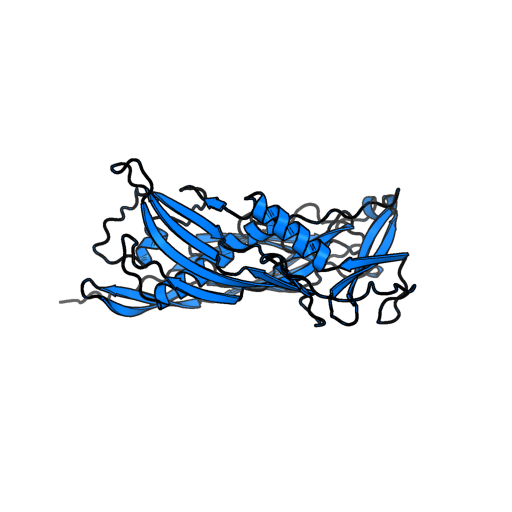9 -0.170 6.216 1.00 56.16 191 PRO A CA 1
ATOM 1436 C C . PRO A 1 191 ? 1.800 -1.451 6.685 1.00 56.16 191 PRO A C 1
ATOM 1438 O O . PRO A 1 191 ? 2.709 -1.938 6.016 1.00 56.16 191 PRO A O 1
ATOM 1441 N N . ARG A 1 192 ? 1.366 -2.043 7.808 1.00 58.28 192 ARG A N 1
ATOM 1442 C CA . ARG A 1 192 ? 1.920 -3.309 8.319 1.00 58.28 192 ARG A CA 1
ATOM 1443 C C . ARG A 1 192 ? 1.373 -4.520 7.579 1.00 58.28 192 ARG A C 1
ATOM 1445 O O . ARG A 1 192 ? 2.134 -5.446 7.304 1.00 58.28 192 ARG A O 1
ATOM 1452 N N . LEU A 1 193 ? 0.087 -4.517 7.223 1.00 58.28 193 LEU A N 1
ATOM 1453 C CA . LEU A 1 193 ? -0.463 -5.545 6.340 1.00 58.28 193 LEU A CA 1
ATOM 1454 C C . LEU A 1 193 ? 0.278 -5.527 4.994 1.00 58.28 193 LEU A C 1
ATOM 1456 O O . LEU A 1 193 ? 0.735 -6.575 4.541 1.00 58.28 193 LEU A O 1
ATOM 1460 N N . ALA A 1 194 ? 0.509 -4.340 4.425 1.00 56.69 194 ALA A N 1
ATOM 1461 C CA . ALA A 1 194 ? 1.319 -4.156 3.222 1.00 56.69 194 ALA A CA 1
ATOM 1462 C C . ALA A 1 194 ? 2.771 -4.644 3.406 1.00 56.69 194 ALA A C 1
ATOM 1464 O O . ALA A 1 194 ? 3.302 -5.332 2.537 1.00 56.69 194 ALA A O 1
ATOM 1465 N N . GLU A 1 195 ? 3.402 -4.379 4.557 1.00 59.16 195 GLU A N 1
ATOM 1466 C CA . GLU A 1 195 ? 4.748 -4.885 4.869 1.00 59.16 195 GLU A CA 1
ATOM 1467 C C . GLU A 1 195 ? 4.798 -6.423 4.940 1.00 59.16 195 GLU A C 1
ATOM 1469 O O . GLU A 1 195 ? 5.781 -7.043 4.520 1.00 59.16 195 GLU A O 1
ATOM 1474 N N . LYS A 1 196 ? 3.746 -7.060 5.474 1.00 57.19 196 LYS A N 1
ATOM 1475 C CA . LYS A 1 196 ? 3.634 -8.525 5.558 1.00 57.19 196 LYS A CA 1
ATOM 1476 C C . LYS A 1 196 ? 3.271 -9.171 4.224 1.00 57.19 196 LYS A C 1
ATOM 1478 O O . LYS A 1 196 ? 3.718 -10.294 3.987 1.00 57.19 196 LYS A O 1
ATOM 1483 N N . LEU A 1 197 ? 2.580 -8.464 3.330 1.00 53.28 197 LEU A N 1
ATOM 1484 C CA . LEU A 1 197 ? 2.329 -8.852 1.932 1.00 53.28 197 LEU A CA 1
ATOM 1485 C C . LEU A 1 197 ? 3.598 -8.742 1.054 1.00 53.28 197 LEU A C 1
ATOM 1487 O O . LEU A 1 197 ? 3.534 -8.352 -0.110 1.00 53.28 197 LEU A O 1
ATOM 1491 N N . LYS A 1 198 ? 4.763 -9.087 1.625 1.00 50.62 198 LYS A N 1
ATOM 1492 C CA . LYS A 1 198 ? 6.104 -8.913 1.058 1.00 50.62 198 LYS A CA 1
ATOM 1493 C C . LYS A 1 198 ? 6.172 -9.236 -0.437 1.00 50.62 198 LYS A C 1
ATOM 1495 O O . LYS A 1 198 ? 5.806 -10.327 -0.863 1.00 50.62 198 LYS A O 1
ATOM 1500 N N . VAL A 1 199 ? 6.758 -8.278 -1.161 1.00 52.03 199 VAL A N 1
ATOM 1501 C CA . VAL A 1 199 ? 7.455 -8.357 -2.458 1.00 52.03 199 VAL A CA 1
ATOM 1502 C C . VAL A 1 199 ? 7.596 -9.791 -2.973 1.00 52.03 199 VAL A C 1
ATOM 1504 O O . VAL A 1 199 ? 8.351 -10.582 -2.405 1.00 52.03 199 VAL A O 1
ATOM 1507 N N . VAL A 1 200 ? 6.918 -10.109 -4.078 1.00 51.44 200 VAL A N 1
ATOM 1508 C CA . VAL A 1 200 ? 7.110 -11.381 -4.783 1.00 51.44 200 VAL A CA 1
ATOM 1509 C C . VAL A 1 200 ? 8.470 -11.305 -5.487 1.00 51.44 200 VAL A C 1
ATOM 1511 O O . VAL A 1 200 ? 8.624 -10.516 -6.427 1.00 51.44 200 VAL A O 1
ATOM 1514 N N . PRO A 1 201 ? 9.488 -12.074 -5.053 1.00 46.03 201 PRO A N 1
ATOM 1515 C CA . PRO A 1 201 ? 10.793 -12.017 -5.690 1.00 46.03 201 PRO A CA 1
ATOM 1516 C C . PRO A 1 201 ? 10.670 -12.559 -7.115 1.00 46.03 201 PRO A C 1
ATOM 1518 O O . PRO A 1 201 ? 10.350 -13.728 -7.325 1.00 46.03 201 PRO A O 1
ATOM 1521 N N . LEU A 1 202 ? 10.937 -11.707 -8.104 1.00 49.81 202 LEU A N 1
ATOM 1522 C CA . LEU A 1 202 ? 11.108 -12.157 -9.480 1.00 49.81 202 LEU A CA 1
ATOM 1523 C C . LEU A 1 202 ? 12.483 -12.831 -9.629 1.00 49.81 202 LEU A C 1
ATOM 1525 O O . LEU A 1 202 ? 13.465 -12.365 -9.041 1.00 49.81 202 LEU A O 1
ATOM 1529 N N . PRO A 1 203 ? 12.590 -13.928 -10.396 1.00 48.47 203 PRO A N 1
ATOM 1530 C CA . PRO A 1 203 ? 13.869 -14.587 -10.626 1.00 48.47 203 PRO A CA 1
ATOM 1531 C C . PRO A 1 203 ? 14.831 -13.644 -11.361 1.00 48.47 203 PRO A C 1
ATOM 1533 O O . PRO A 1 203 ? 14.507 -13.126 -12.426 1.00 48.47 203 PRO A O 1
ATOM 1536 N N . ARG A 1 204 ? 16.038 -13.441 -10.817 1.00 54.38 204 ARG A N 1
ATOM 1537 C CA . ARG A 1 204 ? 17.105 -12.704 -11.516 1.00 54.38 204 ARG A CA 1
ATOM 1538 C C . ARG A 1 204 ? 17.574 -13.494 -12.736 1.00 54.38 204 ARG A C 1
ATOM 1540 O O . ARG A 1 204 ? 17.738 -14.712 -12.661 1.00 54.38 204 ARG A O 1
ATOM 1547 N N . ILE A 1 205 ? 17.855 -12.794 -13.833 1.00 59.81 205 ILE A N 1
ATOM 1548 C CA . ILE A 1 205 ? 18.427 -13.389 -15.045 1.00 59.81 205 ILE A CA 1
ATOM 1549 C C . ILE A 1 205 ? 19.923 -13.046 -15.090 1.00 59.81 205 ILE A C 1
ATOM 1551 O O . ILE A 1 205 ? 20.312 -11.957 -15.506 1.00 59.81 205 ILE A O 1
ATOM 1555 N N . TYR A 1 206 ? 20.771 -13.989 -14.667 1.00 71.19 206 TYR A N 1
ATOM 1556 C CA . TYR A 1 206 ? 22.240 -13.872 -14.699 1.00 71.19 206 TYR A CA 1
ATOM 1557 C C . TYR A 1 206 ? 22.769 -12.546 -14.094 1.00 71.19 206 TYR A C 1
ATOM 1559 O O . TYR A 1 206 ? 22.465 -12.239 -12.945 1.00 71.19 206 TYR A O 1
ATOM 1567 N N . GLU A 1 207 ? 23.577 -11.777 -14.836 1.00 76.06 207 GLU A N 1
ATOM 1568 C CA . GLU A 1 207 ? 24.225 -10.523 -14.400 1.00 76.06 207 GLU A CA 1
ATOM 1569 C C . GLU A 1 207 ? 23.383 -9.260 -14.686 1.00 76.06 207 GLU A C 1
ATOM 1571 O O . GLU A 1 207 ? 23.929 -8.162 -14.825 1.00 76.06 207 GLU A O 1
ATOM 1576 N N . HIS A 1 208 ? 22.057 -9.403 -14.801 1.00 78.12 208 HIS A N 1
ATOM 1577 C CA . HIS A 1 208 ? 21.144 -8.300 -15.110 1.00 78.12 208 HIS A CA 1
ATOM 1578 C C . HIS A 1 208 ? 20.097 -8.096 -14.011 1.00 78.12 208 HIS A C 1
ATOM 1580 O O . HIS A 1 208 ? 19.558 -9.051 -13.444 1.00 78.12 208 HIS A O 1
ATOM 1586 N N . THR A 1 209 ? 19.790 -6.829 -13.749 1.00 75.31 209 THR A N 1
ATOM 1587 C CA . THR A 1 209 ? 18.651 -6.390 -12.945 1.00 75.31 209 THR A CA 1
ATOM 1588 C C . THR A 1 209 ? 17.438 -6.204 -13.854 1.00 75.31 209 THR A C 1
ATOM 1590 O O . THR A 1 209 ? 17.553 -5.667 -14.957 1.00 75.31 209 THR A O 1
ATOM 1593 N N . LEU A 1 210 ? 16.275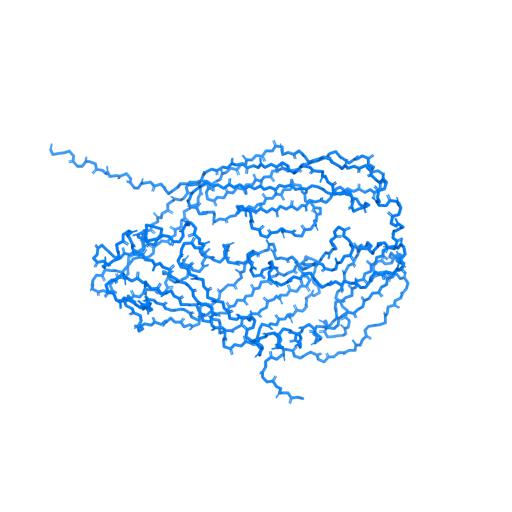 -6.655 -13.388 1.00 75.81 210 LEU A N 1
ATOM 1594 C CA . LEU A 1 210 ? 15.000 -6.502 -14.081 1.00 75.81 210 LEU A CA 1
ATOM 1595 C C . LEU A 1 210 ? 14.424 -5.112 -13.786 1.00 75.81 210 LEU A C 1
ATOM 1597 O O . LEU A 1 210 ? 13.937 -4.869 -12.688 1.00 75.81 210 LEU A O 1
ATOM 1601 N N . TYR A 1 211 ? 14.475 -4.189 -14.740 1.00 77.12 211 TYR A N 1
ATOM 1602 C CA . TYR A 1 211 ? 13.824 -2.888 -14.598 1.00 77.12 211 TYR A CA 1
ATOM 1603 C C . TYR A 1 211 ? 12.428 -2.939 -15.209 1.00 77.12 211 TYR A C 1
ATOM 1605 O O . TYR A 1 211 ? 12.291 -3.039 -16.427 1.00 77.12 211 TYR A O 1
ATOM 1613 N N . MET A 1 212 ? 11.391 -2.898 -14.372 1.00 78.31 212 MET A N 1
ATOM 1614 C CA . MET A 1 212 ? 10.012 -2.903 -14.860 1.00 78.31 212 MET A CA 1
ATOM 1615 C C . MET A 1 212 ? 9.634 -1.505 -15.319 1.00 78.31 212 MET A C 1
ATOM 1617 O O . MET A 1 212 ? 9.710 -0.561 -14.539 1.00 78.31 212 MET A O 1
ATOM 1621 N N . ARG A 1 213 ? 9.250 -1.398 -16.592 1.00 72.62 213 ARG A N 1
ATOM 1622 C CA . ARG A 1 213 ? 8.850 -0.134 -17.215 1.00 72.62 213 ARG A CA 1
ATOM 1623 C C . ARG A 1 213 ? 7.349 0.016 -17.284 1.00 72.62 213 ARG A C 1
ATOM 1625 O O . ARG A 1 213 ? 6.860 1.124 -17.117 1.00 72.62 213 ARG A O 1
ATOM 1632 N N . ASP A 1 214 ? 6.662 -1.082 -17.569 1.00 77.75 214 ASP A N 1
ATOM 1633 C CA . ASP A 1 214 ? 5.256 -1.037 -17.925 1.00 77.75 214 ASP A CA 1
ATOM 1634 C C . ASP A 1 214 ? 4.500 -2.242 -17.367 1.00 77.75 214 ASP A C 1
ATOM 1636 O O . ASP A 1 214 ? 5.053 -3.341 -17.207 1.00 77.75 214 ASP A O 1
ATOM 1640 N N . PHE A 1 215 ? 3.228 -2.018 -17.069 1.00 81.88 215 PHE A N 1
ATOM 1641 C CA . PHE A 1 215 ? 2.302 -3.021 -16.577 1.00 81.88 215 PHE A CA 1
ATOM 1642 C C . PHE A 1 215 ? 0.936 -2.806 -17.214 1.00 81.88 215 PHE A C 1
ATOM 1644 O O . PHE A 1 215 ? 0.477 -1.685 -17.391 1.00 81.88 215 PHE A O 1
ATOM 1651 N N . TRP A 1 216 ? 0.251 -3.898 -17.528 1.00 83.75 216 TRP A N 1
ATOM 1652 C CA . TRP A 1 216 ? -1.116 -3.823 -18.025 1.00 83.75 216 TRP A CA 1
ATOM 1653 C C . TRP A 1 216 ? -1.900 -5.065 -17.642 1.00 83.75 216 TRP A C 1
ATOM 1655 O O . TRP A 1 216 ? -1.347 -6.139 -17.377 1.00 83.75 216 TRP A O 1
ATOM 1665 N N . ILE A 1 217 ? -3.220 -4.925 -17.633 1.00 84.75 217 ILE A N 1
ATOM 1666 C CA . ILE A 1 217 ? -4.117 -6.053 -17.425 1.00 84.75 217 ILE A CA 1
ATOM 1667 C C . ILE A 1 217 ? -4.417 -6.698 -18.773 1.00 84.75 217 ILE A C 1
ATOM 1669 O O . ILE A 1 217 ? -4.777 -6.031 -19.742 1.00 84.75 217 ILE A O 1
ATOM 1673 N N . ALA A 1 218 ? -4.237 -8.012 -18.836 1.00 83.12 218 ALA A N 1
ATOM 1674 C CA . ALA A 1 218 ? -4.362 -8.798 -20.050 1.00 83.12 218 ALA A CA 1
ATOM 1675 C C . ALA A 1 218 ? -5.297 -10.000 -19.861 1.00 83.12 218 ALA A C 1
ATOM 1677 O O . ALA A 1 218 ? -5.633 -10.413 -18.746 1.00 83.12 218 ALA A O 1
ATOM 1678 N N . GLY A 1 219 ? -5.674 -10.594 -20.993 1.00 79.69 219 GLY A N 1
ATOM 1679 C CA . GLY A 1 219 ? -6.626 -11.698 -21.063 1.00 79.69 219 GLY A CA 1
ATOM 1680 C C . GLY A 1 219 ? -8.069 -11.209 -21.179 1.00 79.69 219 GLY A C 1
ATOM 1681 O O . GLY A 1 219 ? -8.443 -10.166 -20.649 1.00 79.69 219 GLY A O 1
ATOM 1682 N N . SER A 1 220 ? -8.899 -11.981 -21.879 1.00 75.12 220 SER A N 1
ATOM 1683 C CA . SER A 1 220 ? -10.298 -11.643 -22.185 1.00 75.12 220 SER A CA 1
ATOM 1684 C C . SER A 1 220 ? -11.186 -11.436 -20.950 1.00 75.12 220 SER A C 1
ATOM 1686 O O . SER A 1 220 ? -12.227 -10.793 -21.054 1.00 75.12 220 SER A O 1
ATOM 1688 N N . GLY A 1 221 ? -10.771 -11.954 -19.790 1.00 74.12 221 GLY A N 1
ATOM 1689 C CA . GLY A 1 221 ? -11.452 -11.798 -18.504 1.00 74.12 221 GLY A CA 1
ATOM 1690 C C . GLY A 1 221 ? -10.773 -10.832 -17.530 1.00 74.12 221 GLY A C 1
ATOM 1691 O O . GLY A 1 221 ? -11.111 -10.870 -16.350 1.00 74.12 221 GLY A O 1
ATOM 1692 N N . ASN A 1 222 ? -9.801 -10.019 -17.972 1.00 80.50 222 ASN A N 1
ATOM 1693 C CA . ASN A 1 222 ? -8.960 -9.192 -17.091 1.00 80.50 222 ASN A CA 1
ATOM 1694 C C . ASN A 1 222 ? -8.321 -10.019 -15.960 1.00 80.50 222 ASN A C 1
ATOM 1696 O O . ASN A 1 222 ? -8.327 -9.641 -14.793 1.00 80.50 222 ASN A O 1
ATOM 1700 N N . ASN A 1 223 ? -7.830 -11.209 -16.298 1.00 83.69 223 ASN A N 1
ATOM 1701 C CA . ASN A 1 223 ? -7.423 -12.235 -15.339 1.00 83.69 223 ASN A CA 1
ATOM 1702 C C . ASN A 1 223 ? -5.900 -12.387 -15.224 1.00 83.69 223 ASN A C 1
ATOM 1704 O O . ASN A 1 223 ? -5.429 -13.265 -14.499 1.00 83.69 223 ASN A O 1
ATOM 1708 N N . ASN A 1 224 ? -5.127 -11.572 -15.944 1.00 85.88 224 ASN A N 1
ATOM 1709 C CA . ASN A 1 224 ? -3.674 -11.610 -15.902 1.00 85.88 224 ASN A CA 1
ATOM 1710 C C . ASN A 1 224 ? -3.077 -10.217 -15.717 1.00 85.88 224 ASN A C 1
ATOM 1712 O O . ASN A 1 224 ? -3.448 -9.277 -16.415 1.00 85.88 224 ASN A O 1
ATOM 1716 N N . LEU A 1 225 ? -2.103 -10.120 -14.818 1.00 85.19 225 LEU A N 1
ATOM 1717 C CA . LEU A 1 225 ? -1.213 -8.977 -14.685 1.00 85.19 225 LEU A CA 1
ATOM 1718 C C . LEU A 1 225 ? -0.003 -9.224 -15.586 1.00 85.19 225 LEU A C 1
ATOM 1720 O O . LEU A 1 225 ? 0.784 -10.140 -15.332 1.00 85.19 225 LEU A O 1
ATOM 1724 N N . SER A 1 226 ? 0.113 -8.440 -16.652 1.00 85.88 226 SER A N 1
ATOM 1725 C CA . SER A 1 226 ? 1.260 -8.461 -17.557 1.00 85.88 226 SER A CA 1
ATOM 1726 C C . SER A 1 226 ? 2.250 -7.368 -17.183 1.00 85.88 226 SER A C 1
ATOM 1728 O O . SER A 1 226 ? 1.866 -6.271 -16.789 1.00 85.88 226 SER A O 1
ATOM 1730 N N . LEU A 1 227 ? 3.530 -7.702 -17.279 1.00 82.19 227 LEU A N 1
ATOM 1731 C CA . LEU A 1 227 ? 4.658 -6.874 -16.876 1.00 82.19 227 LEU A CA 1
ATOM 1732 C C . LEU A 1 227 ? 5.683 -6.897 -18.006 1.00 82.19 227 LEU A C 1
ATOM 1734 O O . LEU A 1 227 ? 6.008 -7.977 -18.512 1.00 82.19 227 LEU A O 1
ATOM 1738 N N . ALA A 1 228 ? 6.219 -5.736 -18.370 1.00 84.62 228 ALA A N 1
ATOM 1739 C CA . ALA A 1 228 ? 7.299 -5.619 -19.342 1.00 84.62 228 ALA A CA 1
ATOM 1740 C C . ALA A 1 228 ? 8.405 -4.691 -18.851 1.00 84.62 228 ALA A C 1
ATOM 1742 O O . ALA A 1 228 ? 8.176 -3.706 -18.140 1.00 84.62 228 ALA A O 1
ATOM 1743 N N . GLY A 1 229 ? 9.635 -5.021 -19.228 1.00 81.88 229 GLY A N 1
ATOM 1744 C CA . GLY A 1 229 ? 10.780 -4.268 -18.765 1.00 81.88 229 GLY A CA 1
ATOM 1745 C C . GLY A 1 229 ? 12.072 -4.539 -19.503 1.00 81.88 229 GLY A C 1
ATOM 1746 O O . GLY A 1 229 ? 12.158 -5.345 -20.435 1.00 81.88 229 GLY A O 1
ATOM 1747 N N . ASP A 1 230 ? 13.094 -3.848 -19.019 1.00 82.44 230 ASP A N 1
ATOM 1748 C CA . ASP A 1 230 ? 14.430 -3.863 -19.574 1.00 82.44 230 ASP A CA 1
ATOM 1749 C C . ASP A 1 230 ? 15.399 -4.609 -18.659 1.00 82.44 230 ASP A C 1
ATOM 1751 O O . ASP A 1 230 ? 15.352 -4.514 -17.433 1.00 82.44 230 ASP A O 1
ATOM 1755 N N . LEU A 1 231 ? 16.305 -5.365 -19.274 1.00 83.06 231 LEU A N 1
ATOM 1756 C CA . LEU A 1 231 ? 17.439 -5.962 -18.585 1.00 83.06 231 LEU A CA 1
ATOM 1757 C C . LEU A 1 231 ? 18.561 -4.930 -18.504 1.00 83.06 231 LEU A C 1
ATOM 1759 O O . LEU A 1 231 ? 19.161 -4.587 -19.522 1.00 83.06 231 LEU A O 1
ATOM 1763 N N . ILE A 1 232 ? 18.862 -4.455 -17.296 1.00 81.25 232 ILE A N 1
ATOM 1764 C CA . ILE A 1 232 ? 19.961 -3.513 -17.066 1.00 81.25 232 ILE A CA 1
ATOM 1765 C C . ILE A 1 232 ? 21.151 -4.279 -16.478 1.00 81.25 232 ILE A C 1
ATOM 1767 O O . ILE A 1 232 ? 20.983 -4.959 -15.463 1.00 81.25 232 ILE A O 1
ATOM 1771 N N . PRO A 1 233 ? 22.360 -4.192 -17.062 1.00 83.44 233 PRO A N 1
ATOM 1772 C CA . PRO A 1 233 ? 23.538 -4.832 -16.488 1.00 83.44 233 PRO A CA 1
ATOM 1773 C C . PRO A 1 233 ? 23.804 -4.352 -15.057 1.00 83.44 233 PRO A C 1
ATOM 1775 O O . PRO A 1 233 ? 23.822 -3.148 -14.789 1.00 83.44 233 PRO A O 1
ATOM 1778 N N . VAL A 1 234 ? 24.075 -5.286 -14.142 1.00 80.00 234 VAL A N 1
ATOM 1779 C CA . VAL A 1 234 ? 24.308 -4.978 -12.716 1.00 80.00 234 VAL A CA 1
ATOM 1780 C C . VAL A 1 234 ? 25.507 -4.040 -12.517 1.00 80.00 234 VAL A C 1
ATOM 1782 O O . VAL A 1 234 ? 25.521 -3.221 -11.603 1.00 80.00 234 VAL A O 1
ATOM 1785 N N . SER A 1 235 ? 26.512 -4.106 -13.391 1.00 80.62 235 SER A N 1
ATOM 1786 C CA . SER A 1 235 ? 27.662 -3.194 -13.354 1.00 80.62 235 SER A CA 1
ATOM 1787 C C . SER A 1 235 ? 27.267 -1.730 -13.577 1.00 80.62 235 SER A C 1
ATOM 1789 O O . SER A 1 235 ? 27.843 -0.839 -12.953 1.00 80.62 235 SER A O 1
ATOM 1791 N N . VAL A 1 236 ? 26.267 -1.477 -14.426 1.00 82.12 236 VAL A N 1
ATOM 1792 C CA . VAL A 1 236 ? 25.770 -0.131 -14.741 1.00 82.12 236 VAL A CA 1
ATOM 1793 C C . VAL A 1 236 ? 24.971 0.428 -13.567 1.00 82.12 236 VAL A C 1
ATOM 1795 O O . VAL A 1 236 ? 25.210 1.560 -13.150 1.00 82.12 236 VAL A O 1
ATOM 1798 N N . THR A 1 237 ? 24.075 -0.372 -12.983 1.00 79.69 237 THR A N 1
ATOM 1799 C CA . THR A 1 237 ? 23.274 0.053 -11.822 1.00 79.69 237 THR A CA 1
ATOM 1800 C C . THR A 1 237 ? 24.147 0.293 -10.587 1.00 79.69 237 THR A C 1
ATOM 1802 O O . THR A 1 237 ? 23.954 1.272 -9.865 1.00 79.69 237 THR A O 1
ATOM 1805 N N . GLN A 1 238 ? 25.174 -0.534 -10.361 1.00 78.44 238 GLN A N 1
ATOM 1806 C CA . GLN A 1 238 ? 26.107 -0.350 -9.244 1.00 78.44 238 GLN A CA 1
ATOM 1807 C C . GLN A 1 238 ? 26.939 0.933 -9.367 1.00 78.44 238 GLN A C 1
ATOM 1809 O O . GLN A 1 238 ? 27.113 1.636 -8.363 1.00 78.44 238 GLN A O 1
ATOM 1814 N N . ALA A 1 239 ? 27.423 1.240 -10.575 1.00 80.25 239 ALA A N 1
ATOM 1815 C CA . ALA A 1 239 ? 28.270 2.398 -10.856 1.00 80.25 239 ALA A CA 1
ATOM 1816 C C . ALA A 1 239 ? 27.505 3.732 -10.946 1.00 80.25 239 ALA A C 1
ATOM 1818 O O . ALA A 1 239 ? 28.137 4.789 -10.959 1.00 80.25 239 ALA A O 1
ATOM 1819 N N . ALA A 1 240 ? 26.170 3.705 -11.004 1.00 83.69 240 ALA A N 1
ATOM 1820 C CA . ALA A 1 240 ? 25.354 4.910 -11.069 1.00 83.69 240 ALA A CA 1
ATOM 1821 C C . ALA A 1 240 ? 25.554 5.813 -9.836 1.00 83.69 240 ALA A C 1
ATOM 1823 O O . ALA A 1 240 ? 25.693 5.344 -8.699 1.00 83.69 240 ALA A O 1
ATOM 1824 N N . ALA A 1 241 ? 25.552 7.126 -10.073 1.00 87.50 241 ALA A N 1
ATOM 1825 C CA . ALA A 1 241 ? 25.594 8.134 -9.020 1.00 87.50 241 ALA A CA 1
ATOM 1826 C C . ALA A 1 241 ? 24.271 8.163 -8.238 1.00 87.50 241 ALA A C 1
ATOM 1828 O O . ALA A 1 241 ? 23.198 7.966 -8.811 1.00 87.50 241 ALA A O 1
ATOM 1829 N N . ALA A 1 242 ? 24.360 8.396 -6.927 1.00 89.25 242 ALA A N 1
ATOM 1830 C CA . ALA A 1 242 ? 23.185 8.525 -6.073 1.00 89.25 242 ALA A CA 1
ATOM 1831 C C . ALA A 1 242 ? 22.472 9.868 -6.338 1.00 89.25 242 ALA A C 1
ATOM 1833 O O . ALA A 1 242 ? 23.162 10.877 -6.508 1.00 89.25 242 ALA A O 1
ATOM 1834 N N . PRO A 1 243 ? 21.128 9.887 -6.387 1.00 92.62 243 PRO A N 1
ATOM 1835 C CA . PRO A 1 243 ? 20.353 11.120 -6.424 1.00 92.62 243 PRO A CA 1
ATOM 1836 C C . PRO A 1 243 ? 20.321 11.786 -5.045 1.00 92.62 243 PRO A C 1
ATOM 1838 O O . PRO A 1 243 ? 20.783 11.192 -4.065 1.00 92.62 243 PRO A O 1
ATOM 1841 N N . SER A 1 244 ? 19.763 12.997 -4.982 1.00 91.81 244 SER A N 1
ATOM 1842 C CA . SER A 1 244 ? 19.400 13.634 -3.715 1.00 91.81 244 SER A CA 1
ATOM 1843 C C . SER A 1 244 ? 17.959 14.125 -3.713 1.00 91.81 244 SER A C 1
ATOM 1845 O O . SER A 1 244 ? 17.524 14.682 -4.720 1.00 91.81 244 SER A O 1
ATOM 1847 N N . THR A 1 245 ? 17.255 13.961 -2.595 1.00 93.25 245 THR A N 1
ATOM 1848 C CA . THR A 1 245 ? 15.880 14.455 -2.398 1.00 93.25 245 THR A CA 1
ATOM 1849 C C . THR A 1 245 ? 15.896 15.812 -1.694 1.00 93.25 245 THR A C 1
ATOM 1851 O O . THR A 1 245 ? 16.642 16.004 -0.732 1.00 93.25 245 THR A O 1
ATOM 1854 N N . THR A 1 246 ? 15.038 16.726 -2.133 1.00 90.06 246 THR A N 1
ATOM 1855 C CA . THR A 1 246 ? 14.761 18.012 -1.486 1.00 90.06 246 THR A CA 1
ATOM 1856 C C . THR A 1 246 ? 13.286 18.058 -1.090 1.00 90.06 246 THR A C 1
ATOM 1858 O O . THR A 1 246 ? 12.423 17.676 -1.876 1.00 90.06 246 THR A O 1
ATOM 1861 N N . VAL A 1 247 ? 12.999 18.502 0.135 1.00 89.94 247 VAL A N 1
ATOM 1862 C CA . VAL A 1 247 ? 11.634 18.824 0.575 1.00 89.94 247 VAL A CA 1
ATOM 1863 C C . VAL A 1 247 ? 11.448 20.321 0.374 1.00 89.94 247 VAL A C 1
ATOM 1865 O O . VAL A 1 247 ? 12.200 21.102 0.962 1.00 89.94 247 VAL A O 1
ATOM 1868 N N . GLU A 1 248 ? 10.508 20.697 -0.487 1.00 88.50 248 GLU A N 1
ATOM 1869 C CA . GLU A 1 248 ? 10.301 22.088 -0.904 1.00 88.50 248 GLU A CA 1
ATOM 1870 C C . GLU A 1 248 ? 9.338 22.818 0.038 1.00 88.50 248 GLU A C 1
ATOM 1872 O O . GLU A 1 248 ? 9.663 23.905 0.520 1.00 88.50 248 GLU A O 1
ATOM 1877 N N . ASP A 1 249 ? 8.192 22.206 0.351 1.00 89.69 249 ASP A N 1
ATOM 1878 C CA . ASP A 1 249 ? 7.190 22.759 1.267 1.00 89.69 249 ASP A CA 1
ATOM 1879 C C . ASP A 1 249 ? 6.464 21.661 2.061 1.00 89.69 249 ASP A C 1
ATOM 1881 O O . ASP A 1 249 ? 6.400 20.499 1.647 1.00 89.69 249 ASP A O 1
ATOM 1885 N N . VAL A 1 250 ? 5.937 22.036 3.229 1.00 89.88 250 VAL A N 1
ATOM 1886 C CA . VAL A 1 250 ? 5.131 21.175 4.103 1.00 89.88 250 VAL A CA 1
ATOM 1887 C C . VAL A 1 250 ? 3.945 21.983 4.613 1.00 89.88 250 VAL A C 1
ATOM 1889 O O . VAL A 1 250 ? 4.092 22.844 5.483 1.00 89.88 250 VAL A O 1
ATOM 1892 N N . VAL A 1 251 ? 2.760 21.680 4.091 1.00 90.81 251 VAL A N 1
ATOM 1893 C CA . VAL A 1 251 ? 1.506 22.350 4.451 1.00 90.81 251 VAL A CA 1
ATOM 1894 C C . VAL A 1 251 ? 0.677 21.420 5.324 1.00 90.81 251 VAL A C 1
ATOM 1896 O O . VAL A 1 251 ? 0.422 20.283 4.933 1.00 90.81 251 VAL A O 1
ATOM 1899 N N . THR A 1 252 ? 0.245 21.896 6.492 1.00 87.88 252 THR A N 1
ATOM 1900 C CA . THR A 1 252 ? -0.656 21.164 7.390 1.00 87.88 252 THR A CA 1
ATOM 1901 C C . THR A 1 252 ? -2.045 21.792 7.426 1.00 87.88 252 THR A C 1
ATOM 1903 O O . THR A 1 252 ? -2.185 23.015 7.375 1.00 87.88 252 THR A O 1
ATOM 1906 N N . GLU A 1 253 ? -3.071 20.950 7.526 1.00 85.94 253 GLU A N 1
ATOM 1907 C CA . GLU A 1 253 ? -4.474 21.360 7.614 1.00 85.94 253 GLU A CA 1
ATOM 1908 C C . GLU A 1 253 ? -5.174 20.678 8.798 1.00 85.94 253 GLU A C 1
ATOM 1910 O O . GLU A 1 253 ? -4.895 19.524 9.139 1.00 85.94 253 GLU A O 1
ATOM 1915 N N . ASP A 1 254 ? -6.085 21.411 9.441 1.00 84.31 254 ASP A N 1
ATOM 1916 C CA . ASP A 1 254 ? -6.905 20.900 10.537 1.00 84.31 254 ASP A CA 1
ATOM 1917 C C . ASP A 1 254 ? -8.064 20.068 9.984 1.00 84.31 254 ASP A C 1
ATOM 1919 O O . ASP A 1 254 ? -8.706 20.445 9.001 1.00 84.31 254 ASP A O 1
ATOM 1923 N N . VAL A 1 255 ? -8.384 18.962 10.655 1.00 77.00 255 VAL A N 1
ATOM 1924 C CA . VAL A 1 255 ? -9.483 18.074 10.261 1.00 77.00 255 VAL A CA 1
ATOM 1925 C C . VAL A 1 255 ? -10.498 17.985 11.388 1.00 77.00 255 VAL A C 1
ATOM 1927 O O . VAL A 1 255 ? -10.161 17.642 12.519 1.00 77.00 255 VAL A O 1
ATOM 1930 N N . THR A 1 256 ? -11.765 18.255 11.078 1.00 76.19 256 THR A N 1
ATOM 1931 C CA . THR A 1 256 ? -12.876 18.009 12.002 1.00 76.19 256 THR A CA 1
ATOM 1932 C C . THR A 1 256 ? -13.439 16.612 11.768 1.00 76.19 256 THR A C 1
ATOM 1934 O O . THR A 1 256 ? -13.885 16.291 10.667 1.00 76.19 256 THR A O 1
ATOM 1937 N N . VAL A 1 257 ? -13.435 15.791 12.814 1.00 66.19 257 VAL A N 1
ATOM 1938 C CA . VAL A 1 257 ? -14.001 14.440 12.824 1.00 66.19 257 VAL A CA 1
ATOM 1939 C C . VAL A 1 257 ? -15.248 14.395 13.703 1.00 66.19 257 VAL A C 1
ATOM 1941 O O . VAL A 1 257 ? -15.282 14.969 14.791 1.00 66.19 257 VAL A O 1
ATOM 1944 N N . GLU A 1 258 ? -16.294 13.717 13.229 1.00 65.50 258 GLU A N 1
ATOM 1945 C CA . GLU A 1 258 ? -17.483 13.447 14.038 1.00 65.50 258 GLU A CA 1
ATOM 1946 C C . GLU A 1 258 ? -17.231 12.253 14.963 1.00 65.50 258 GLU A C 1
ATOM 1948 O O . GLU A 1 258 ? -16.800 11.173 14.544 1.00 65.50 258 GLU A O 1
ATOM 1953 N N . VAL A 1 259 ? -17.518 12.466 16.241 1.00 57.88 259 VAL A N 1
ATOM 1954 C CA . VAL A 1 259 ? -17.336 11.509 17.323 1.00 57.88 259 VAL A CA 1
ATOM 1955 C C . VAL A 1 259 ? -18.684 11.246 17.971 1.00 57.88 259 VAL A C 1
ATOM 1957 O O . VAL A 1 259 ? -19.336 12.159 18.469 1.00 57.88 259 VAL A O 1
ATOM 1960 N N . GLU A 1 260 ? -19.108 9.987 17.987 1.00 56.44 260 GLU A N 1
ATOM 1961 C CA . GLU A 1 260 ? -20.320 9.571 18.687 1.00 56.44 260 GLU A CA 1
ATOM 1962 C C . GLU A 1 260 ? -19.989 9.029 20.078 1.00 56.44 260 GLU A C 1
ATOM 1964 O O . GLU A 1 260 ? -19.085 8.211 20.244 1.00 56.44 260 GLU A O 1
ATOM 1969 N N . SER A 1 261 ? -20.772 9.434 21.073 1.00 54.09 261 SER A N 1
ATOM 1970 C CA . SER A 1 261 ? -20.773 8.875 22.421 1.00 54.09 261 SER A CA 1
ATOM 1971 C C . SER A 1 261 ? -22.159 8.336 22.770 1.00 54.09 261 SER A C 1
ATOM 1973 O O . SER A 1 261 ? -23.174 8.767 22.219 1.00 54.09 261 SER A O 1
ATOM 1975 N N . VAL A 1 262 ? -22.211 7.360 23.677 1.00 51.59 262 VAL A N 1
ATOM 1976 C CA . VAL A 1 262 ? -23.466 6.791 24.187 1.00 51.59 262 VAL A CA 1
ATOM 1977 C C . VAL A 1 262 ? -23.534 7.038 25.676 1.00 51.59 262 VAL A C 1
ATOM 1979 O O . VAL A 1 262 ? -22.615 6.683 26.412 1.00 51.59 262 VAL A O 1
ATOM 1982 N N . ASN A 1 263 ? -24.625 7.655 26.120 1.00 57.44 263 ASN A N 1
ATOM 1983 C CA . ASN A 1 263 ? -24.865 7.851 27.544 1.00 57.44 263 ASN A CA 1
ATOM 1984 C C . ASN A 1 263 ? -25.423 6.579 28.210 1.00 57.44 263 ASN A C 1
ATOM 1986 O O . ASN A 1 263 ? -25.836 5.634 27.540 1.00 57.44 263 ASN A O 1
ATOM 1990 N N . GLU A 1 264 ? -25.507 6.577 29.543 1.00 47.88 264 GLU A N 1
ATOM 1991 C CA . GLU A 1 264 ? -26.014 5.446 30.343 1.00 47.88 264 GLU A CA 1
ATOM 1992 C C . GLU A 1 264 ? -27.435 4.974 29.958 1.00 47.88 264 GLU A C 1
ATOM 1994 O O . GLU A 1 264 ? -27.845 3.863 30.291 1.00 47.88 264 GLU A O 1
ATOM 1999 N N . LEU A 1 265 ? -28.203 5.808 29.248 1.00 59.97 265 LEU A N 1
ATOM 2000 C CA . LEU A 1 265 ? -29.567 5.522 28.798 1.00 59.97 265 LEU A CA 1
ATOM 2001 C C . LEU A 1 265 ? -29.624 4.956 27.368 1.00 59.97 265 LEU A C 1
ATOM 2003 O O . LEU A 1 265 ? -30.720 4.757 26.838 1.00 59.97 265 LEU A O 1
ATOM 2007 N N . GLY A 1 266 ? -28.474 4.705 26.736 1.00 52.62 266 GLY A N 1
ATOM 2008 C CA . GLY A 1 266 ? -28.388 4.190 25.368 1.00 52.62 266 GLY A CA 1
ATOM 2009 C C . GLY A 1 266 ? -28.690 5.236 24.290 1.00 52.62 266 GLY A C 1
ATOM 2010 O O . GLY A 1 266 ? -28.976 4.871 23.150 1.00 52.62 266 GLY A O 1
ATOM 2011 N N . VAL A 1 267 ? -28.670 6.528 24.632 1.00 63.03 267 VAL A N 1
ATOM 2012 C CA . VAL A 1 267 ? -28.876 7.620 23.671 1.00 63.03 267 VAL A CA 1
ATOM 2013 C C . VAL A 1 267 ? -27.535 8.003 23.056 1.00 63.03 267 VAL A C 1
ATOM 2015 O O . VAL A 1 267 ? -26.574 8.256 23.779 1.00 63.03 267 VAL A O 1
ATOM 2018 N N . VAL A 1 268 ? -27.498 8.062 21.724 1.00 65.38 268 VAL A N 1
ATOM 2019 C CA . VAL A 1 268 ? -26.325 8.467 20.942 1.00 65.38 268 VAL A CA 1
ATOM 2020 C C . VAL A 1 268 ? -26.263 9.990 20.854 1.00 65.38 268 VAL A C 1
ATOM 2022 O O . VAL A 1 268 ? -27.244 10.630 20.467 1.00 65.38 268 VAL A O 1
ATOM 2025 N N . THR A 1 269 ? -25.113 10.563 21.190 1.00 67.25 269 THR A N 1
ATOM 2026 C CA . THR A 1 269 ? -24.792 11.983 21.010 1.00 67.25 269 THR A CA 1
ATOM 2027 C C . THR A 1 269 ? -23.579 12.125 20.102 1.00 67.25 269 THR A C 1
ATOM 2029 O O . THR A 1 269 ? -22.584 11.442 20.304 1.00 67.25 269 THR A O 1
ATOM 2032 N N . SER A 1 270 ? -23.658 13.005 19.105 1.00 71.25 270 SER A N 1
ATOM 2033 C CA . SER A 1 270 ? -22.567 13.301 18.171 1.00 71.25 270 SER A CA 1
ATOM 2034 C C . SER A 1 270 ? -21.905 14.631 18.532 1.00 71.25 270 SER A C 1
ATOM 2036 O O . SER A 1 270 ? -22.583 15.662 18.551 1.00 71.25 270 SER A O 1
ATOM 2038 N N . ASN A 1 271 ? -20.597 14.612 18.762 1.00 66.50 271 ASN A N 1
ATOM 2039 C CA . ASN A 1 271 ? -19.752 15.784 18.966 1.00 66.50 271 ASN A CA 1
ATOM 2040 C C . ASN A 1 271 ? -18.761 15.910 17.805 1.00 66.50 271 ASN A C 1
ATOM 2042 O O . ASN A 1 271 ? -18.366 14.914 17.207 1.00 66.50 271 ASN A O 1
ATOM 2046 N N . ALA A 1 272 ? -18.346 17.129 17.482 1.00 72.62 272 ALA A N 1
ATOM 2047 C CA . ALA A 1 272 ? -17.308 17.369 16.487 1.00 72.62 272 ALA A CA 1
ATOM 2048 C C . ALA A 1 272 ? -15.986 17.638 17.210 1.00 72.62 272 ALA A C 1
ATOM 2050 O O . ALA A 1 272 ? -15.908 18.562 18.017 1.00 72.62 272 ALA A O 1
ATOM 2051 N N . VAL A 1 273 ? -14.958 16.843 16.919 1.00 67.38 273 VAL A N 1
ATOM 2052 C CA . VAL A 1 273 ? -13.609 17.021 17.463 1.00 67.38 273 VAL A CA 1
ATOM 2053 C C . VAL A 1 273 ? -12.700 17.513 16.348 1.00 67.38 273 VAL A C 1
ATOM 2055 O O . VAL A 1 273 ? -12.640 16.912 15.278 1.00 67.38 273 VAL A O 1
ATOM 2058 N N . THR A 1 274 ? -11.983 18.608 16.585 1.00 76.62 274 THR A N 1
ATOM 2059 C CA . THR A 1 274 ? -10.982 19.114 15.639 1.00 76.62 274 THR A CA 1
ATOM 2060 C C . THR A 1 274 ? -9.605 18.580 16.007 1.00 76.62 274 THR A C 1
ATOM 2062 O O . THR A 1 274 ? -9.159 18.704 17.148 1.00 76.62 274 THR A O 1
ATOM 2065 N N . VAL A 1 275 ? -8.931 17.993 15.025 1.00 72.88 275 VAL A N 1
ATOM 2066 C CA . VAL A 1 275 ? -7.540 17.557 15.102 1.00 72.88 275 VAL A CA 1
ATOM 2067 C C . VAL A 1 275 ? -6.697 18.564 14.328 1.00 72.88 275 VAL A C 1
ATOM 2069 O O . VAL A 1 275 ? -6.813 18.672 13.106 1.00 72.88 275 VAL A O 1
ATOM 2072 N N . ASN A 1 276 ? -5.862 19.308 15.047 1.00 77.19 276 ASN A N 1
ATOM 2073 C CA . ASN A 1 276 ? -4.960 20.290 14.464 1.00 77.19 276 ASN A CA 1
ATOM 2074 C C . ASN A 1 276 ? -3.861 19.577 13.678 1.00 77.19 276 ASN A C 1
ATOM 2076 O O . ASN A 1 276 ? -3.262 18.635 14.206 1.00 77.19 276 ASN A O 1
ATOM 2080 N N . ASN A 1 277 ? -3.559 20.039 12.463 1.00 81.12 277 ASN A N 1
ATOM 2081 C CA . ASN A 1 277 ? -2.602 19.384 11.556 1.00 81.12 277 ASN A CA 1
ATOM 2082 C C . ASN A 1 277 ? -2.940 17.898 11.284 1.00 81.12 277 ASN A C 1
ATOM 2084 O O . ASN A 1 277 ? -2.050 17.044 11.239 1.00 81.12 277 ASN A O 1
ATOM 2088 N N . GLY A 1 278 ? -4.230 17.564 11.177 1.00 69.44 278 GLY A N 1
ATOM 2089 C CA . GLY A 1 278 ? -4.706 16.206 10.882 1.00 69.44 278 GLY A CA 1
ATOM 2090 C C . GLY A 1 278 ? -4.450 15.757 9.436 1.00 69.44 278 GLY A C 1
ATOM 2091 O O . GLY A 1 278 ? -4.493 14.558 9.142 1.00 69.44 278 GLY A O 1
ATOM 2092 N N . GLU A 1 279 ? -4.158 16.703 8.545 1.00 85.75 279 GLU A N 1
ATOM 2093 C CA . GLU A 1 279 ? -3.749 16.488 7.158 1.00 85.75 279 GLU A CA 1
ATOM 2094 C C . GLU A 1 279 ? -2.411 17.181 6.882 1.00 85.75 279 GLU A C 1
ATOM 2096 O O . GLU A 1 279 ? -2.137 18.260 7.406 1.00 85.75 279 GLU A O 1
ATOM 2101 N N . VAL A 1 280 ? -1.563 16.553 6.064 1.00 88.06 280 VAL A N 1
ATOM 2102 C CA . VAL A 1 280 ? -0.288 17.131 5.625 1.00 88.06 280 VAL A CA 1
ATOM 2103 C C . VAL A 1 280 ? -0.044 16.851 4.149 1.00 88.06 280 VAL A C 1
ATOM 2105 O O . VAL A 1 280 ? -0.228 15.732 3.659 1.00 88.06 280 VAL A O 1
ATOM 2108 N N . THR A 1 281 ? 0.415 17.880 3.450 1.00 91.69 281 THR A N 1
ATOM 2109 C CA . THR A 1 281 ? 0.898 17.816 2.074 1.00 91.69 281 THR A CA 1
ATOM 2110 C C . THR A 1 281 ? 2.379 18.173 2.070 1.00 91.69 281 THR A C 1
ATOM 2112 O O . THR A 1 281 ? 2.770 19.200 2.619 1.00 91.69 281 THR A O 1
ATOM 2115 N N . ILE A 1 282 ? 3.208 17.295 1.506 1.00 92.06 282 ILE A N 1
ATOM 2116 C CA . ILE A 1 282 ? 4.664 17.445 1.431 1.00 92.06 282 ILE A CA 1
ATOM 2117 C C . ILE A 1 282 ? 5.054 17.528 -0.042 1.00 92.06 282 ILE A C 1
ATOM 2119 O O . ILE A 1 282 ? 4.922 16.537 -0.767 1.00 92.06 282 ILE A O 1
ATOM 2123 N N . ASP A 1 283 ? 5.580 18.677 -0.449 1.00 94.50 283 ASP A N 1
ATOM 2124 C CA . ASP A 1 283 ? 6.115 18.893 -1.791 1.00 94.50 283 ASP A CA 1
ATOM 2125 C C . ASP A 1 283 ? 7.564 18.411 -1.856 1.00 94.50 283 ASP A C 1
ATOM 2127 O O . ASP A 1 283 ? 8.401 18.740 -1.003 1.00 94.50 283 ASP A O 1
ATOM 2131 N N . ILE A 1 284 ? 7.866 17.602 -2.870 1.00 93.81 284 ILE A N 1
ATOM 2132 C CA . ILE A 1 284 ? 9.155 16.931 -3.016 1.00 93.81 284 ILE A CA 1
ATOM 2133 C C . ILE A 1 284 ? 9.754 17.151 -4.404 1.00 93.81 284 ILE A C 1
ATOM 2135 O O . ILE A 1 284 ? 9.085 17.050 -5.431 1.00 93.81 284 ILE A O 1
ATOM 2139 N N . ASP A 1 285 ? 11.064 17.370 -4.430 1.00 92.25 285 ASP A N 1
ATOM 2140 C CA . ASP A 1 285 ? 11.869 17.394 -5.648 1.00 92.25 285 ASP A CA 1
ATOM 2141 C C . ASP A 1 285 ? 13.223 16.704 -5.401 1.00 92.25 285 ASP A C 1
ATOM 2143 O O . ASP A 1 285 ? 13.474 16.106 -4.348 1.00 92.25 285 ASP A O 1
ATOM 2147 N N . GLY A 1 286 ? 14.118 16.732 -6.382 1.00 90.44 286 GLY A N 1
ATOM 2148 C CA . GLY A 1 286 ? 15.436 16.153 -6.233 1.00 90.44 286 GLY A CA 1
ATOM 2149 C C . GLY A 1 286 ? 16.373 16.391 -7.406 1.00 90.44 286 GLY A C 1
ATOM 2150 O O . GLY A 1 286 ? 15.985 16.599 -8.555 1.00 90.44 286 GLY A O 1
ATOM 2151 N N . LEU A 1 287 ? 17.668 16.291 -7.118 1.00 91.75 287 LEU A N 1
ATOM 2152 C CA . LEU A 1 287 ? 18.706 16.360 -8.136 1.00 91.75 287 LEU A CA 1
ATOM 2153 C C . LEU A 1 287 ? 18.926 14.972 -8.740 1.00 91.75 287 LEU A C 1
ATOM 2155 O O . LEU A 1 287 ? 19.485 14.080 -8.094 1.00 91.75 287 LEU A O 1
ATOM 2159 N N . ASN A 1 288 ? 18.549 14.802 -10.010 1.00 91.69 288 ASN A N 1
ATOM 2160 C CA . ASN A 1 288 ? 18.955 13.627 -10.772 1.00 91.69 288 ASN A CA 1
ATOM 2161 C C . ASN A 1 288 ? 20.365 13.827 -11.356 1.00 91.69 288 ASN A C 1
ATOM 2163 O O . ASN A 1 288 ? 20.534 14.686 -12.222 1.00 91.69 288 ASN A O 1
ATOM 2167 N N . PRO A 1 289 ? 21.372 13.019 -10.972 1.00 89.44 289 PRO A N 1
ATOM 2168 C CA . PRO A 1 289 ? 22.703 13.093 -11.570 1.00 89.44 289 PRO A CA 1
ATOM 2169 C C . PRO A 1 289 ? 22.741 12.659 -13.045 1.00 89.44 289 PRO A C 1
ATOM 2171 O O . PRO A 1 289 ? 23.720 12.946 -13.728 1.00 89.44 289 PRO A O 1
ATOM 2174 N N . ASN A 1 290 ? 21.709 11.966 -13.542 1.00 86.06 290 ASN A N 1
ATOM 2175 C CA . ASN A 1 290 ? 21.585 11.530 -14.936 1.00 86.06 290 ASN A CA 1
ATOM 2176 C C . ASN A 1 290 ? 20.185 11.872 -15.491 1.00 86.06 290 ASN A C 1
ATOM 2178 O O . ASN A 1 290 ? 19.389 10.959 -15.735 1.00 86.06 290 ASN A O 1
ATOM 2182 N N . PRO A 1 291 ? 19.851 13.164 -15.675 1.00 85.06 291 PRO A N 1
ATOM 2183 C CA . PRO A 1 291 ? 18.505 13.588 -16.072 1.00 85.06 291 PRO A CA 1
ATOM 2184 C C . PRO A 1 291 ? 18.112 13.077 -17.465 1.00 85.06 291 PRO A C 1
ATOM 2186 O O . PRO A 1 291 ? 16.947 12.780 -17.709 1.00 85.06 291 PRO A O 1
ATOM 2189 N N . ASP A 1 292 ? 19.092 12.876 -18.350 1.00 85.31 292 ASP A N 1
ATOM 2190 C CA . ASP A 1 292 ? 18.877 12.354 -19.705 1.00 85.31 292 ASP A CA 1
ATOM 2191 C C . ASP A 1 292 ? 18.326 10.916 -19.723 1.00 85.31 292 ASP A C 1
ATOM 2193 O O . ASP A 1 292 ? 17.782 10.471 -20.731 1.00 85.31 292 ASP A O 1
ATOM 2197 N N . LEU A 1 293 ? 18.461 10.174 -18.616 1.00 81.69 293 LEU A N 1
ATOM 2198 C CA . LEU A 1 293 ? 17.966 8.800 -18.485 1.00 81.69 293 LEU A CA 1
ATOM 2199 C C . LEU A 1 293 ? 16.536 8.727 -17.926 1.00 81.69 293 LEU A C 1
ATOM 2201 O O . LEU A 1 293 ? 15.978 7.634 -17.830 1.00 81.69 293 LEU A O 1
ATOM 2205 N N . GLY A 1 294 ? 15.941 9.865 -17.553 1.00 84.12 294 GLY A N 1
ATOM 2206 C CA . GLY A 1 294 ? 14.571 9.963 -17.047 1.00 84.12 294 GLY A CA 1
ATOM 2207 C C . GLY A 1 294 ? 14.460 10.716 -15.721 1.00 84.12 294 GLY A C 1
ATOM 2208 O O . GLY A 1 294 ? 15.430 11.254 -15.200 1.00 84.12 294 GLY A O 1
ATOM 2209 N N . PHE A 1 295 ? 13.250 10.752 -15.166 1.00 88.81 295 PHE A N 1
ATOM 2210 C CA . PHE A 1 295 ? 12.957 11.435 -13.901 1.00 88.81 295 PHE A CA 1
ATOM 2211 C C . PHE A 1 295 ? 13.221 10.549 -12.681 1.00 88.81 295 PHE A C 1
ATOM 2213 O O . PHE A 1 295 ? 13.240 9.322 -12.795 1.00 88.81 295 PHE A O 1
ATOM 2220 N N . LEU A 1 296 ? 13.405 11.180 -11.519 1.00 91.12 296 LEU A N 1
ATOM 2221 C CA . LEU A 1 296 ? 13.487 10.472 -10.245 1.00 91.12 296 LEU A CA 1
ATOM 2222 C C . LEU A 1 296 ? 12.148 9.834 -9.887 1.00 91.12 296 LEU A C 1
ATOM 2224 O O . LEU A 1 296 ? 11.074 10.310 -10.257 1.00 91.12 296 LEU A O 1
ATOM 2228 N N . GLU A 1 297 ? 12.240 8.749 -9.135 1.00 91.19 297 GLU A N 1
ATOM 2229 C CA . GLU A 1 297 ? 11.106 8.150 -8.450 1.00 91.19 297 GLU A CA 1
ATOM 2230 C C . GLU A 1 297 ? 11.315 8.293 -6.953 1.00 91.19 297 GLU A C 1
ATOM 2232 O O . GLU A 1 297 ? 12.442 8.177 -6.464 1.00 91.19 297 GLU A O 1
ATOM 2237 N N . TYR A 1 298 ? 10.221 8.487 -6.229 1.00 91.69 298 TYR A N 1
ATOM 2238 C CA . TYR A 1 298 ? 10.241 8.679 -4.790 1.00 91.69 298 TYR A CA 1
ATOM 2239 C C . TYR A 1 298 ? 9.396 7.622 -4.096 1.00 91.69 298 TYR A C 1
ATOM 2241 O O . TYR A 1 298 ? 8.476 7.041 -4.684 1.00 91.69 298 TYR A O 1
ATOM 2249 N N . ARG A 1 299 ? 9.726 7.386 -2.831 1.00 90.00 299 ARG A N 1
ATOM 2250 C CA . ARG A 1 299 ? 8.915 6.624 -1.884 1.00 90.00 299 ARG A CA 1
ATOM 2251 C C . ARG A 1 299 ? 8.985 7.291 -0.521 1.00 90.00 299 ARG A C 1
ATOM 2253 O O . ARG A 1 299 ? 9.974 7.963 -0.223 1.00 90.00 299 ARG A O 1
ATOM 2260 N N . TYR A 1 300 ? 8.001 7.029 0.323 1.00 89.06 300 TYR A N 1
ATOM 2261 C CA . TYR A 1 300 ? 8.002 7.510 1.698 1.00 89.06 300 TYR A CA 1
ATOM 2262 C C . TYR A 1 300 ? 7.593 6.423 2.685 1.00 89.06 300 TYR A C 1
ATOM 2264 O O . TYR A 1 300 ? 7.026 5.396 2.303 1.00 89.06 300 TYR A O 1
ATOM 2272 N N . ARG A 1 301 ? 7.890 6.646 3.961 1.00 85.06 301 ARG A N 1
ATOM 2273 C CA . ARG A 1 301 ? 7.292 5.913 5.080 1.00 85.06 301 ARG A CA 1
ATOM 2274 C C . ARG A 1 301 ? 6.958 6.878 6.205 1.00 85.06 301 ARG A C 1
ATOM 2276 O O . ARG A 1 301 ? 7.652 7.874 6.383 1.00 85.06 301 ARG A O 1
ATOM 2283 N N . VAL A 1 302 ? 5.927 6.542 6.965 1.00 82.75 302 VAL A N 1
ATOM 2284 C CA . VAL A 1 302 ? 5.445 7.331 8.103 1.00 82.75 302 VAL A CA 1
ATOM 2285 C C . VAL A 1 302 ? 5.730 6.549 9.384 1.00 82.75 302 VAL A C 1
ATOM 2287 O O . VAL A 1 302 ? 5.501 5.338 9.426 1.00 82.75 302 VAL A O 1
ATOM 2290 N N . ASP A 1 303 ? 6.297 7.212 10.389 1.00 79.62 303 ASP A N 1
ATOM 2291 C CA . ASP A 1 303 ? 6.545 6.704 11.749 1.00 79.62 303 ASP A CA 1
ATOM 2292 C C . ASP A 1 303 ? 7.292 5.366 11.810 1.00 79.62 303 ASP A C 1
ATOM 2294 O O . ASP A 1 303 ? 7.013 4.484 12.624 1.00 79.62 303 ASP A O 1
ATOM 2298 N N . GLY A 1 304 ? 8.256 5.185 10.903 1.00 74.75 304 GLY A N 1
ATOM 2299 C CA . GLY A 1 304 ? 9.044 3.954 10.811 1.00 74.75 304 GLY A CA 1
ATOM 2300 C C . GLY A 1 304 ? 8.271 2.740 10.280 1.00 74.75 304 GLY A C 1
ATOM 2301 O O . GLY A 1 304 ? 8.797 1.627 10.342 1.00 74.75 304 GLY A O 1
ATOM 2302 N N . GLY A 1 305 ? 7.065 2.942 9.743 1.00 70.81 305 GLY A N 1
ATOM 2303 C CA . GLY A 1 305 ? 6.250 1.915 9.102 1.00 70.81 305 GLY A CA 1
ATOM 2304 C C . GLY A 1 305 ? 6.811 1.398 7.770 1.00 70.81 305 GLY A C 1
ATOM 2305 O O . GLY A 1 305 ? 7.966 1.634 7.397 1.00 70.81 305 GLY A O 1
ATOM 2306 N N . GLY A 1 306 ? 5.963 0.664 7.044 1.00 72.50 306 GLY A N 1
ATOM 2307 C CA . GLY A 1 306 ? 6.282 0.130 5.722 1.00 72.50 306 GLY A CA 1
ATOM 2308 C C . GLY A 1 306 ? 6.555 1.233 4.695 1.00 72.50 306 GLY A C 1
ATOM 2309 O O . GLY A 1 306 ? 5.957 2.306 4.737 1.00 72.50 306 GLY A O 1
ATOM 2310 N N . TRP A 1 307 ? 7.465 0.957 3.761 1.00 80.12 307 TRP A N 1
ATOM 2311 C CA . TRP A 1 307 ? 7.734 1.849 2.636 1.00 80.12 307 TRP A CA 1
ATOM 2312 C C . TRP A 1 307 ? 6.601 1.804 1.612 1.00 80.12 307 TRP A C 1
ATOM 2314 O O . TRP A 1 307 ? 6.154 0.720 1.232 1.00 80.12 307 TRP A O 1
ATOM 2324 N N . SER A 1 308 ? 6.213 2.974 1.104 1.00 79.88 308 SER A N 1
ATOM 2325 C CA . SER A 1 308 ? 5.406 3.096 -0.109 1.00 79.88 308 SER A CA 1
ATOM 2326 C C . SER A 1 308 ? 6.148 2.496 -1.313 1.00 79.88 308 SER A C 1
ATOM 2328 O O . SER A 1 308 ? 7.364 2.253 -1.265 1.00 79.88 308 SER A O 1
ATOM 2330 N N . ILE A 1 309 ? 5.444 2.290 -2.430 1.00 79.69 309 ILE A N 1
ATOM 2331 C CA . ILE A 1 309 ? 6.133 1.897 -3.664 1.00 79.69 309 ILE A CA 1
ATOM 2332 C C . ILE A 1 309 ? 6.992 3.045 -4.171 1.00 79.69 309 ILE A C 1
ATOM 2334 O O . ILE A 1 309 ? 6.820 4.198 -3.788 1.00 79.69 309 ILE A O 1
ATOM 2338 N N . TRP A 1 310 ? 7.937 2.722 -5.040 1.00 84.50 310 TRP A N 1
ATOM 2339 C CA . TRP A 1 310 ? 8.609 3.728 -5.841 1.00 84.50 310 TRP A CA 1
ATOM 2340 C C . TRP A 1 310 ? 7.654 4.217 -6.918 1.00 84.50 310 TRP A C 1
ATOM 2342 O O . TRP A 1 310 ? 7.085 3.396 -7.627 1.00 84.50 310 TRP A O 1
ATOM 2352 N N . LYS A 1 311 ? 7.462 5.530 -7.045 1.00 84.44 311 LYS A N 1
ATOM 2353 C CA . LYS A 1 311 ? 6.740 6.101 -8.190 1.00 84.44 311 LYS A CA 1
ATOM 2354 C C . LYS A 1 311 ? 7.176 7.536 -8.436 1.00 84.44 311 LYS A C 1
ATOM 2356 O O . LYS A 1 311 ? 7.684 8.196 -7.527 1.00 84.44 311 LYS A O 1
ATOM 2361 N N . ARG A 1 312 ? 6.954 8.028 -9.650 1.00 88.38 312 ARG A N 1
ATOM 2362 C CA . ARG A 1 312 ? 7.106 9.455 -9.946 1.00 88.38 312 ARG A CA 1
ATOM 2363 C C . ARG A 1 312 ? 6.006 10.220 -9.220 1.00 88.38 312 ARG A C 1
ATOM 2365 O O . ARG A 1 312 ? 4.831 9.937 -9.429 1.00 88.38 312 ARG A O 1
ATOM 2372 N N . ARG A 1 313 ? 6.407 11.131 -8.344 1.00 89.81 313 ARG A N 1
ATOM 2373 C CA . ARG A 1 313 ? 5.520 12.015 -7.593 1.00 89.81 313 ARG A CA 1
ATOM 2374 C C . ARG A 1 313 ? 6.297 13.287 -7.273 1.00 89.81 313 ARG A C 1
ATOM 2376 O O . ARG A 1 313 ? 7.502 13.217 -7.052 1.00 89.81 313 ARG A O 1
ATOM 2383 N N . ASP A 1 314 ? 5.605 14.397 -7.301 1.00 91.25 314 ASP A N 1
ATOM 2384 C CA . ASP A 1 314 ? 6.041 15.726 -6.879 1.00 91.25 314 ASP A CA 1
ATOM 2385 C C . ASP A 1 314 ? 5.444 16.097 -5.515 1.00 91.25 314 ASP A C 1
ATOM 2387 O O . ASP A 1 314 ? 5.931 17.000 -4.850 1.00 91.25 314 ASP A O 1
ATOM 2391 N N . GLU A 1 315 ? 4.439 15.347 -5.062 1.00 91.50 315 GLU A N 1
ATOM 2392 C CA . GLU A 1 315 ? 3.699 15.623 -3.837 1.00 91.50 315 GLU A CA 1
ATOM 2393 C C . GLU A 1 315 ? 3.367 14.320 -3.081 1.00 91.50 315 GLU A C 1
ATOM 2395 O O . GLU A 1 315 ? 3.134 13.254 -3.674 1.00 91.50 315 GLU A O 1
ATOM 2400 N N . ILE A 1 316 ? 3.344 14.397 -1.749 1.00 89.81 316 ILE A N 1
ATOM 2401 C CA . ILE A 1 316 ? 2.873 13.346 -0.840 1.00 89.81 316 ILE A CA 1
ATOM 2402 C C . ILE A 1 316 ? 1.756 13.922 0.028 1.00 89.81 316 ILE A C 1
ATOM 2404 O O . ILE A 1 316 ? 1.990 14.850 0.795 1.00 89.81 316 ILE A O 1
ATOM 2408 N N . ARG A 1 317 ? 0.562 13.325 -0.037 1.00 88.25 317 ARG A N 1
ATOM 2409 C CA . ARG A 1 317 ? -0.577 13.683 0.821 1.00 88.25 317 ARG A CA 1
ATOM 2410 C C . ARG A 1 317 ? -0.816 12.605 1.861 1.00 88.25 317 ARG A C 1
ATOM 2412 O O . ARG A 1 317 ? -1.016 11.441 1.507 1.00 88.25 317 ARG A O 1
ATOM 2419 N N . LEU A 1 318 ? -0.830 12.992 3.129 1.00 84.62 318 LEU A N 1
ATOM 2420 C CA . LEU A 1 318 ? -1.210 12.133 4.243 1.00 84.62 318 LEU A CA 1
ATOM 2421 C C . LEU A 1 318 ? -2.421 12.755 4.931 1.00 84.62 318 LEU A C 1
ATOM 2423 O O . LEU A 1 318 ? -2.475 13.963 5.143 1.00 84.62 318 LEU A O 1
ATOM 2427 N N . SER A 1 319 ? -3.393 11.922 5.272 1.00 79.38 319 SER A N 1
ATOM 2428 C CA . SER A 1 319 ? -4.633 12.351 5.912 1.00 79.38 319 SER A CA 1
ATOM 2429 C C . SER A 1 319 ? -4.928 11.506 7.136 1.00 79.38 319 SER A C 1
ATOM 2431 O O . SER A 1 319 ? -4.436 10.378 7.248 1.00 79.38 319 SER A O 1
ATOM 2433 N N . ARG A 1 320 ? -5.757 12.061 8.029 1.00 69.50 320 ARG A N 1
ATOM 2434 C CA . ARG A 1 320 ? -6.242 11.398 9.249 1.00 69.50 320 ARG A CA 1
ATOM 2435 C C . ARG A 1 320 ? -5.098 10.947 10.162 1.00 69.50 320 ARG A C 1
ATOM 2437 O O . ARG A 1 320 ? -5.079 9.817 10.651 1.00 69.50 320 ARG A O 1
ATOM 2444 N N . LEU A 1 321 ? -4.125 11.831 10.352 1.00 70.88 321 LEU A N 1
ATOM 2445 C CA . LEU A 1 321 ? -2.994 11.598 11.242 1.00 70.88 321 LEU A CA 1
ATOM 2446 C C . LEU A 1 321 ? -3.454 11.611 12.707 1.00 70.88 321 LEU A C 1
ATOM 2448 O O . LEU A 1 321 ? -4.386 12.324 13.079 1.00 70.88 321 LEU A O 1
ATOM 2452 N N . LEU A 1 322 ? -2.828 10.764 13.526 1.00 67.25 322 LEU A N 1
ATOM 2453 C CA . LEU A 1 322 ? -3.161 10.624 14.945 1.00 67.25 322 LEU A CA 1
ATOM 2454 C C . LEU A 1 322 ? -2.609 11.815 15.730 1.00 67.25 322 LEU A C 1
ATOM 2456 O O . LEU A 1 322 ? -1.652 12.435 15.309 1.00 67.25 322 LEU A O 1
ATOM 2460 N N . ALA A 1 323 ? -3.141 12.119 16.912 1.00 67.50 323 ALA A N 1
ATOM 2461 C CA . ALA A 1 323 ? -2.446 13.074 17.771 1.00 67.50 323 ALA A CA 1
ATOM 2462 C C . ALA A 1 323 ? -1.086 12.500 18.214 1.00 67.50 323 ALA A C 1
ATOM 2464 O O . ALA A 1 323 ? -0.997 11.339 18.625 1.00 67.50 323 ALA A O 1
ATOM 2465 N N . GLY A 1 324 ? -0.034 13.310 18.134 1.00 72.69 324 GLY A N 1
ATOM 2466 C CA . GLY A 1 324 ? 1.335 12.914 18.443 1.00 72.69 324 GLY A CA 1
ATOM 2467 C C . GLY A 1 324 ? 2.374 13.516 17.499 1.00 72.69 324 GLY A C 1
ATOM 2468 O O . GLY A 1 324 ? 2.067 14.313 16.615 1.00 72.69 324 GLY A O 1
ATOM 2469 N N . GLU A 1 325 ? 3.632 13.141 17.726 1.00 80.88 325 GLU A N 1
ATOM 2470 C CA . GLU A 1 325 ? 4.744 13.457 16.826 1.00 80.88 325 GLU A CA 1
ATOM 2471 C C . GLU A 1 325 ? 4.777 12.452 15.672 1.00 80.88 325 GLU A C 1
ATOM 2473 O O . GLU A 1 325 ? 4.739 11.239 15.897 1.00 80.88 325 GLU A O 1
ATOM 2478 N N . HIS A 1 326 ? 4.911 12.972 14.455 1.00 82.75 326 HIS A N 1
ATOM 2479 C CA . HIS A 1 326 ? 5.014 12.197 13.231 1.00 82.75 326 HIS A CA 1
ATOM 2480 C C . HIS A 1 326 ? 6.331 12.450 12.511 1.00 82.75 326 HIS A C 1
ATOM 2482 O O . HIS A 1 326 ? 6.798 13.585 12.413 1.00 82.75 326 HIS A O 1
ATOM 2488 N N . ASN A 1 327 ? 6.904 11.384 11.956 1.00 87.75 327 ASN A N 1
ATOM 2489 C CA . ASN A 1 327 ? 8.138 11.399 11.182 1.00 87.75 327 ASN A CA 1
ATOM 2490 C C . ASN A 1 327 ? 7.906 10.769 9.804 1.00 87.75 327 ASN A C 1
ATOM 2492 O O . ASN A 1 327 ? 7.672 9.563 9.689 1.00 87.75 327 ASN A O 1
ATOM 2496 N N . VAL A 1 328 ? 8.026 11.569 8.746 1.00 88.62 328 VAL A N 1
ATOM 2497 C CA . VAL A 1 328 ? 7.906 11.122 7.355 1.00 88.62 328 VAL A CA 1
ATOM 2498 C C . VAL A 1 328 ? 9.283 11.102 6.711 1.00 88.62 328 VAL A C 1
ATOM 2500 O O . VAL A 1 328 ? 9.895 12.143 6.492 1.00 88.62 328 VAL A O 1
ATOM 2503 N N . GLU A 1 329 ? 9.778 9.910 6.395 1.00 92.19 329 GLU A N 1
ATOM 2504 C CA . GLU A 1 329 ? 11.050 9.736 5.691 1.00 92.19 329 GLU A CA 1
ATOM 2505 C C . GLU A 1 329 ? 10.792 9.567 4.195 1.00 92.19 329 GLU A C 1
ATOM 2507 O O . GLU A 1 329 ? 10.015 8.694 3.801 1.00 92.19 329 GLU A O 1
ATOM 2512 N N . VAL A 1 330 ? 11.463 10.369 3.365 1.00 93.81 330 VAL A N 1
ATOM 2513 C CA . VAL A 1 330 ? 11.290 10.386 1.905 1.00 93.81 330 VAL A CA 1
ATOM 251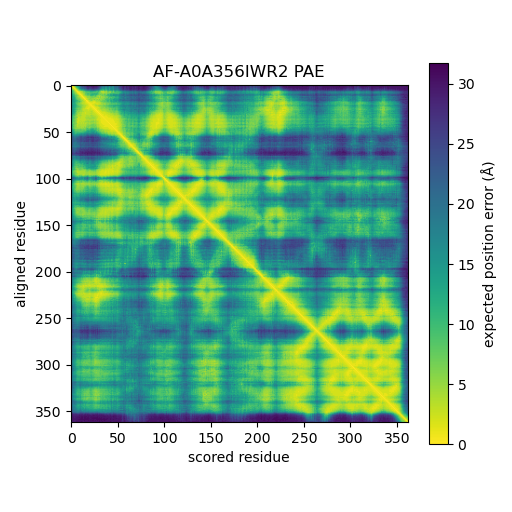4 C C . VAL A 1 330 ? 12.611 10.053 1.229 1.00 93.81 330 VAL A C 1
ATOM 2516 O O . VAL A 1 330 ? 13.619 10.696 1.489 1.00 93.81 330 VAL A O 1
ATOM 2519 N N . CYS A 1 331 ? 12.620 9.064 0.339 1.00 93.25 331 CYS A N 1
ATOM 2520 C CA . CYS A 1 331 ? 13.805 8.696 -0.436 1.00 93.25 331 CYS A CA 1
ATOM 2521 C C . CYS A 1 331 ? 13.560 8.889 -1.931 1.00 93.25 331 CYS A C 1
ATOM 2523 O O . CYS A 1 331 ? 12.461 8.603 -2.410 1.00 93.25 331 CYS A O 1
ATOM 2525 N N . SER A 1 332 ? 14.622 9.199 -2.677 1.00 94.12 332 SER A N 1
ATOM 2526 C CA . SER A 1 332 ? 14.639 9.167 -4.143 1.00 94.12 332 SER A CA 1
ATOM 2527 C C . SER A 1 332 ? 15.487 8.018 -4.703 1.00 94.12 332 SER A C 1
ATOM 2529 O O . SER A 1 332 ? 16.432 7.518 -4.071 1.00 94.12 332 SER A O 1
ATOM 2531 N N . ARG A 1 333 ? 15.155 7.590 -5.925 1.00 91.38 333 ARG A N 1
ATOM 2532 C CA . ARG A 1 333 ? 15.993 6.723 -6.761 1.00 91.38 333 ARG A CA 1
ATOM 2533 C C . ARG A 1 333 ? 16.033 7.210 -8.207 1.00 91.38 333 ARG A C 1
ATOM 2535 O O . ARG A 1 333 ? 15.077 7.794 -8.711 1.00 91.38 333 ARG A O 1
ATOM 2542 N N . THR A 1 334 ? 17.141 6.924 -8.884 1.00 90.25 334 THR A N 1
ATOM 2543 C CA . THR A 1 334 ? 17.291 7.172 -10.326 1.00 90.25 334 THR A CA 1
ATOM 2544 C C . THR A 1 334 ? 16.605 6.083 -11.162 1.00 90.25 334 THR A C 1
ATOM 2546 O O . THR A 1 334 ? 16.395 4.975 -10.660 1.00 90.25 334 THR A O 1
ATOM 2549 N N . PRO A 1 335 ? 16.371 6.327 -12.468 1.00 84.50 335 PRO A N 1
ATOM 2550 C CA . PRO A 1 335 ? 15.923 5.298 -13.417 1.00 84.50 335 PRO A CA 1
ATOM 2551 C C . PRO A 1 335 ? 16.839 4.065 -13.514 1.00 84.50 335 PRO A C 1
ATOM 2553 O O . PRO A 1 335 ? 16.413 3.004 -13.954 1.00 84.50 335 PRO A O 1
ATOM 2556 N N . LEU A 1 336 ? 18.101 4.176 -13.081 1.00 85.19 336 LEU A N 1
ATOM 2557 C CA . LEU A 1 336 ? 19.048 3.057 -12.992 1.00 85.19 336 LEU A CA 1
ATOM 2558 C C . LEU A 1 336 ? 18.968 2.312 -11.650 1.00 85.19 336 LEU A C 1
ATOM 2560 O O . LEU A 1 336 ? 19.908 1.611 -11.274 1.00 85.19 336 LEU A O 1
ATOM 2564 N N . LEU A 1 337 ? 17.868 2.487 -10.912 1.00 84.62 337 LEU A N 1
ATOM 2565 C CA . LEU A 1 337 ? 17.589 1.849 -9.624 1.00 84.62 337 LEU A CA 1
ATOM 2566 C C . LEU A 1 337 ? 18.591 2.209 -8.514 1.00 84.62 337 LEU A C 1
ATOM 2568 O O . LEU A 1 337 ? 18.657 1.544 -7.479 1.00 84.62 337 LEU A O 1
ATOM 2572 N N . LYS A 1 338 ? 19.356 3.295 -8.691 1.00 88.38 338 LYS A N 1
ATOM 2573 C CA . LYS A 1 338 ? 20.276 3.793 -7.665 1.00 88.38 338 LYS A CA 1
ATOM 2574 C C . LYS A 1 338 ? 19.536 4.681 -6.678 1.00 88.38 338 LYS A C 1
ATOM 2576 O O . LYS A 1 338 ? 19.055 5.743 -7.067 1.00 88.38 338 LYS A O 1
ATOM 2581 N N . ARG A 1 339 ? 19.493 4.257 -5.415 1.00 89.06 339 ARG A N 1
ATOM 2582 C CA . ARG A 1 339 ? 18.894 5.007 -4.308 1.00 89.06 339 ARG A CA 1
ATOM 2583 C C . ARG A 1 339 ? 19.842 6.059 -3.738 1.00 89.06 339 ARG A C 1
ATOM 2585 O O . ARG A 1 339 ? 21.060 5.860 -3.711 1.00 89.06 339 ARG A O 1
ATOM 2592 N N . GLU A 1 340 ? 19.259 7.132 -3.227 1.00 90.75 340 GLU A N 1
ATOM 2593 C CA . GLU A 1 340 ? 19.915 8.044 -2.296 1.00 90.75 340 GLU A CA 1
ATOM 2594 C C . GLU A 1 340 ? 20.437 7.303 -1.043 1.00 90.75 340 GLU A C 1
ATOM 2596 O O . GLU A 1 340 ? 19.883 6.292 -0.591 1.00 90.75 340 GLU A O 1
ATOM 2601 N N . LEU A 1 341 ? 21.558 7.781 -0.497 1.00 85.31 341 LEU A N 1
ATOM 2602 C CA . LEU A 1 341 ? 22.220 7.159 0.656 1.00 85.31 341 LEU A CA 1
ATOM 2603 C C . LEU A 1 341 ? 21.574 7.537 1.993 1.00 85.31 341 LEU A C 1
ATOM 2605 O O . LEU A 1 341 ? 21.583 6.722 2.913 1.00 85.31 341 LEU A O 1
ATOM 2609 N N . SER A 1 342 ? 21.043 8.753 2.096 1.00 88.94 342 SER A N 1
ATOM 2610 C CA . SER A 1 342 ? 20.420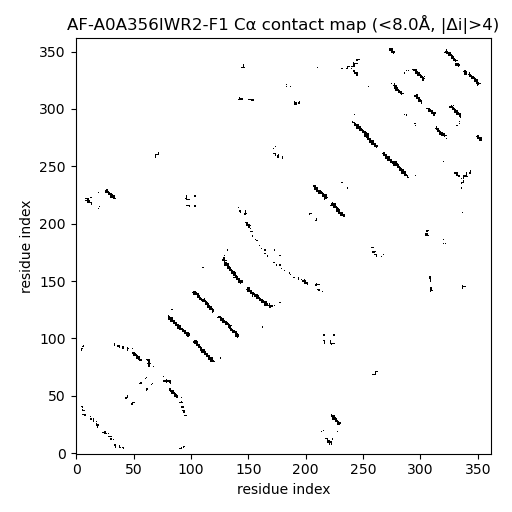 9.298 3.299 1.00 88.94 342 SER A CA 1
ATOM 2611 C C . SER A 1 342 ? 19.132 9.989 2.896 1.00 88.94 342 SER A C 1
ATOM 2613 O O . SER A 1 342 ? 19.177 10.944 2.134 1.00 88.94 342 SER A O 1
ATOM 2615 N N . CYS A 1 343 ? 18.010 9.510 3.406 1.00 92.50 343 CYS A N 1
ATOM 2616 C CA . CYS A 1 343 ? 16.702 10.030 3.050 1.00 92.50 343 CYS A CA 1
ATOM 2617 C C . CYS A 1 343 ? 16.332 11.189 3.990 1.00 92.50 343 CYS A C 1
ATOM 2619 O O . CYS A 1 343 ? 16.514 11.039 5.204 1.00 92.50 343 CYS A O 1
ATOM 2621 N N . PRO A 1 344 ? 15.875 12.350 3.484 1.00 93.69 344 PRO A N 1
ATOM 2622 C CA . PRO A 1 344 ? 15.355 13.415 4.335 1.00 93.69 344 PRO A CA 1
ATOM 2623 C C . PRO A 1 344 ? 14.164 12.945 5.180 1.00 93.69 344 PRO A C 1
ATOM 2625 O O . PRO A 1 344 ? 13.382 12.087 4.766 1.00 93.69 344 PRO A O 1
ATOM 2628 N N . VAL A 1 345 ? 14.038 13.538 6.369 1.00 93.25 345 VAL A N 1
ATOM 2629 C CA . VAL A 1 345 ? 12.945 13.294 7.315 1.00 93.25 345 VAL A CA 1
ATOM 2630 C C . VAL A 1 345 ? 12.228 14.611 7.584 1.00 93.25 345 VAL A C 1
ATOM 2632 O O . VAL A 1 345 ? 12.870 15.608 7.916 1.00 93.25 345 VAL A O 1
ATOM 2635 N N . VAL A 1 346 ? 10.907 14.594 7.444 1.00 92.31 346 VAL A N 1
ATOM 2636 C CA . VAL A 1 346 ? 9.997 15.676 7.821 1.00 92.31 346 VAL A CA 1
ATOM 2637 C C . VAL A 1 346 ? 9.348 15.304 9.148 1.00 92.31 346 VAL A C 1
ATOM 2639 O O . VAL A 1 346 ? 8.792 14.213 9.268 1.00 92.31 346 VAL A O 1
ATOM 2642 N N . THR A 1 347 ? 9.404 16.201 10.130 1.00 90.75 347 THR A N 1
ATOM 2643 C CA . THR A 1 347 ? 8.791 15.999 11.449 1.00 90.75 347 THR A CA 1
ATOM 2644 C C . THR A 1 347 ? 7.731 17.063 11.694 1.00 90.75 347 THR A C 1
ATOM 2646 O O . THR A 1 347 ? 7.995 18.249 11.490 1.00 90.75 347 THR A O 1
ATOM 2649 N N . PHE A 1 348 ? 6.549 16.651 12.146 1.00 86.88 348 PHE A N 1
ATOM 2650 C CA . PHE A 1 348 ? 5.456 17.546 12.534 1.00 86.88 348 PHE A CA 1
ATOM 2651 C C . PHE A 1 348 ? 4.652 16.941 13.690 1.00 86.88 348 PHE A C 1
ATOM 2653 O O . PHE A 1 348 ? 4.779 15.755 13.988 1.00 86.88 348 PHE A O 1
ATOM 2660 N N . THR A 1 349 ? 3.829 17.763 14.343 1.00 83.44 349 THR A N 1
ATOM 2661 C CA . THR A 1 349 ? 3.004 17.345 15.482 1.00 83.44 349 THR A CA 1
ATOM 2662 C C . THR A 1 349 ? 1.538 17.624 15.197 1.00 83.44 349 THR A C 1
ATOM 2664 O O . THR A 1 349 ? 1.175 18.717 14.753 1.00 83.44 349 THR A O 1
ATOM 2667 N N . THR A 1 350 ? 0.708 16.636 15.496 1.00 79.31 350 THR A N 1
ATOM 2668 C CA . THR A 1 350 ? -0.747 16.691 15.392 1.00 79.31 350 THR A CA 1
ATOM 2669 C C . THR A 1 350 ? -1.325 16.698 16.808 1.00 79.31 350 THR A C 1
ATOM 2671 O O . THR A 1 350 ? -0.876 15.942 17.670 1.00 79.31 350 THR A O 1
ATOM 2674 N N . GLU A 1 351 ? -2.301 17.560 17.091 1.00 76.00 351 GLU A N 1
ATOM 2675 C CA . GLU A 1 351 ? -2.866 17.724 18.442 1.00 76.00 351 GLU A CA 1
ATOM 2676 C C . GLU A 1 351 ? -4.394 17.767 18.391 1.00 76.00 351 GLU A C 1
ATOM 2678 O O . GLU A 1 351 ? -4.973 18.372 17.493 1.00 76.00 351 GLU A O 1
ATOM 2683 N N . VAL A 1 352 ? -5.072 17.158 19.367 1.00 71.88 352 VAL A N 1
ATOM 2684 C CA . VAL A 1 352 ? -6.526 17.324 19.511 1.00 71.88 352 VAL A CA 1
ATOM 2685 C C . VAL A 1 352 ? -6.795 18.701 20.109 1.00 71.88 352 VAL A C 1
ATOM 2687 O O . VAL A 1 352 ? -6.288 19.013 21.189 1.00 71.88 352 VAL A O 1
ATOM 2690 N N . ALA A 1 353 ? -7.593 19.525 19.429 1.00 70.50 353 ALA A N 1
ATOM 2691 C CA . ALA A 1 353 ? -8.000 20.815 19.962 1.00 70.50 353 ALA A CA 1
ATOM 2692 C C . ALA A 1 353 ? -8.805 20.597 21.255 1.00 70.50 353 ALA A C 1
ATOM 2694 O O . ALA A 1 353 ? -9.850 19.946 21.239 1.00 70.50 353 ALA A O 1
ATOM 2695 N N . GLN A 1 354 ? -8.318 21.122 22.384 1.00 55.75 354 GLN A N 1
ATOM 2696 C CA . GLN A 1 354 ? -9.092 21.124 23.625 1.00 55.75 354 GLN A CA 1
ATOM 2697 C C . GLN A 1 354 ? -10.352 21.971 23.425 1.00 55.75 354 GLN A C 1
ATOM 2699 O O . GLN A 1 354 ? -10.258 23.125 22.998 1.00 55.75 354 GLN A O 1
ATOM 2704 N N . GLU A 1 355 ? -11.524 21.418 23.755 1.00 45.91 355 GLU A N 1
ATOM 2705 C CA . GLU A 1 355 ? -12.733 22.228 23.898 1.00 45.91 355 GLU A CA 1
ATOM 2706 C C . GLU A 1 355 ? -12.441 23.345 24.903 1.00 45.91 355 GLU A C 1
ATOM 2708 O O . GLU A 1 355 ? -11.996 23.094 26.026 1.00 45.91 355 GLU A O 1
ATOM 2713 N N . ALA A 1 356 ? -12.652 24.593 24.484 1.00 34.34 356 ALA A N 1
ATOM 2714 C CA . ALA A 1 356 ? -12.567 25.729 25.380 1.00 34.34 356 ALA A CA 1
ATOM 2715 C C . ALA A 1 356 ? -13.631 25.550 26.467 1.00 34.34 356 ALA A C 1
ATOM 2717 O O . ALA A 1 356 ? -14.823 25.724 26.217 1.00 34.34 356 ALA A O 1
ATOM 2718 N N . THR A 1 357 ? -13.204 25.203 27.677 1.00 33.12 357 THR A N 1
ATOM 2719 C CA . THR A 1 357 ? -14.039 25.309 28.865 1.00 33.12 357 THR A CA 1
ATOM 2720 C C . THR A 1 357 ? -14.410 26.782 29.009 1.00 33.12 357 THR A C 1
ATOM 2722 O O . THR A 1 357 ? -13.576 27.605 29.387 1.00 33.12 357 THR A O 1
ATOM 2725 N N . GLU A 1 358 ? -15.647 27.146 28.665 1.00 32.88 358 GLU A N 1
ATOM 2726 C CA . GLU A 1 358 ? -16.221 28.414 29.104 1.00 32.88 358 GLU A CA 1
ATOM 2727 C C . GLU A 1 358 ? -16.195 28.403 30.638 1.00 32.88 358 GLU A C 1
ATOM 2729 O O . GLU A 1 358 ? -17.007 27.745 31.291 1.00 32.88 358 GLU A O 1
ATOM 2734 N N . GLU A 1 359 ? -15.226 29.107 31.227 1.00 32.81 359 GLU A N 1
ATOM 2735 C CA . GLU A 1 359 ? -15.290 29.514 32.625 1.00 32.81 359 GLU A CA 1
ATOM 2736 C C . GLU A 1 359 ? -16.549 30.370 32.790 1.00 32.81 359 GLU A C 1
ATOM 2738 O O . GLU A 1 359 ? -16.560 31.572 32.509 1.00 32.81 359 GLU A O 1
ATOM 2743 N N . ALA A 1 360 ? -17.630 29.734 33.241 1.00 35.84 360 ALA A N 1
ATOM 2744 C CA . ALA A 1 360 ? -18.786 30.419 33.784 1.00 35.84 360 ALA A CA 1
ATOM 2745 C C . ALA A 1 360 ? -18.310 31.245 34.986 1.00 35.84 360 ALA A C 1
ATOM 2747 O O . ALA A 1 360 ? -18.111 30.733 36.087 1.00 35.84 360 ALA A O 1
ATOM 2748 N N . THR A 1 361 ? -18.064 32.528 34.743 1.00 35.59 361 THR A N 1
ATOM 2749 C CA . THR A 1 361 ? -17.795 33.506 35.788 1.00 35.59 361 THR A CA 1
ATOM 2750 C C . THR A 1 361 ? -19.130 33.857 36.440 1.00 35.59 361 THR A C 1
ATOM 2752 O O . THR A 1 361 ? -20.038 34.358 35.778 1.00 35.59 361 THR A O 1
ATOM 2755 N N . GLU A 1 362 ? -19.237 33.505 37.723 1.00 34.69 362 GLU A N 1
ATOM 2756 C CA . GLU A 1 362 ? -20.348 33.800 38.641 1.00 34.69 362 GLU A CA 1
ATOM 2757 C C . GLU A 1 362 ? -20.596 35.304 38.844 1.00 34.69 362 GLU A C 1
ATOM 2759 O O . GLU A 1 362 ? -19.606 36.073 38.933 1.00 34.69 362 GLU A O 1
#

pLDDT: mean 73.83, std 14.19, range [32.81, 94.5]

Radius of gyration: 23.48 Å; Cα contacts (8 Å, |Δi|>4): 798; chains: 1; bounding box: 58×59×68 Å

Foldseek 3Di:
DDDAFFDDDDFDDDDDDQADPVRHGFPDKDKDFQRVVSVVQSVCVVVVVQKDKFWFPPDPQPFCVNCVVADDPPDPRDRPKTKIKIKDAPHGWGWDADQDDPFRTKTKGAQIKMWIWIDDPVVVDTFTQWIWTKIKIFGWHWAAALQRFIAIFGQDDIDIGTDDIGCVHPDGDDPVQVVLVCVQCVVVVVLVVSVSVDTDGDDDDPQWGWHWDDWGQDTPRSGMIMTGTYTHGNVVLVPADAKFKDWDDKDFDKDWDWHWHADPVRDIDIDIWIKGSQKMKIFMDIDDPCPVLHGKWKWKDKPPTHIGDTDDDRMDIDHRDRAAKMKMWMWIDDSSSHTHPGTDIDIDGMHIDDDPPPPPDD

Nearest PDB structures (foldseek):
  4a2m-assembly2_D  TM=3.013E-01  e=1.142E-04  Bacteroides thetaiotaomicron VPI-5482
  4a2m-assembly2_C  TM=3.011E-01  e=1.263E-04  Bacteroides thetaiotaomicron VPI-5482
  6fg9-assembly1_B  TM=1.727E-01  e=9.411E-02  Mus musculus
  3bpn-assembly1_C  TM=2.822E-01  e=3.945E+00  Homo sapiens

Mean predicted aligned error: 12.95 Å

Secondary structure (DSSP, 8-state):
---TTS-----PPPPP-SB-TT--B-SEEEEEEHHHHHHHHHHHHHTTTT-EEE-TTSSTT-SHHHHHTTS-TT----TT-EEEEEEEESS--EEEE--SSS-SEEEEEEEEEEEEEEE-TTTSSEEEEEEEEEEEEEEEEEEE-TTS-EEEE--SPPEEEEEEEETTSSS---HHHHHHHHHHHHHHHHHHHHHHS--BPPPPBTTEEEEEEEEEEETTTT-EEEEEEEEEEHHHHHHSPPPEEEEEEEEEEEEEEEEEEE-TTS-EEEEEEEEEEEEEEEEEEEE-S-GGG---EEEEEETT-PPPPPB--SEEEE-SPPSEEEEEEEEEE-TTSPBPSS--EEEEEEEEPPP-------

Solvent-accessible surface area (backbone atoms only — not comparable to full-atom values): 20178 Å² total; per-residue (Å²): 138,85,68,94,48,43,65,76,66,76,62,62,85,66,84,83,72,67,42,48,98,89,62,51,75,48,73,46,75,51,73,46,48,43,45,60,54,9,48,52,38,27,53,39,35,78,70,53,68,66,48,47,79,44,60,54,77,77,47,89,70,59,37,43,67,66,48,48,85,65,49,51,98,81,54,93,75,47,78,87,42,36,47,28,41,36,36,53,50,77,49,33,40,34,61,46,57,41,89,53,98,72,41,50,22,35,42,36,34,46,52,32,30,42,34,38,25,40,33,43,86,90,68,76,48,75,42,58,37,34,35,37,27,27,32,39,38,27,45,24,34,74,42,45,46,72,77,28,24,44,31,73,21,71,85,54,80,67,49,75,46,79,77,46,70,43,72,84,26,81,48,84,75,59,76,63,39,54,54,47,46,51,70,56,49,43,78,70,48,48,40,50,55,52,52,69,63,54,57,55,76,55,84,74,61,84,71,29,33,43,44,63,77,46,73,48,62,34,36,94,56,43,35,22,50,31,41,32,18,40,72,41,51,43,70,58,33,69,70,47,69,56,28,47,61,41,78,78,49,77,50,68,39,68,39,80,44,76,43,48,44,53,49,101,85,72,50,78,46,81,46,80,47,43,26,39,44,15,26,39,39,37,33,42,52,62,54,58,81,56,54,93,71,47,68,58,27,32,32,40,26,54,70,85,50,38,71,48,51,60,40,77,63,54,65,47,80,49,69,74,53,63,72,42,82,44,40,39,38,39,40,34,24,39,73,58,47,19,50,35,92,74,59,50,72,50,74,53,67,18,43,69,61,75,79,80,77,78,78,81,79,129